Protein 2GG2 (pdb70)

CATH classification: 3.90.230.10

B-factor: mean 13.97, std 5.25, range [5.09, 37.04]

Structure (mmCIF, N/CA/C/O backbone):
data_2GG2
#
_entry.id   2GG2
#
_cell.length_a   39.372
_cell.length_b   63.204
_cell.length_c   52.508
_cell.angle_alpha   90.00
_cell.angle_beta   109.55
_cell.angle_gamma   90.00
#
_symmetry.space_group_name_H-M   'P 1 21 1'
#
loop_
_entity.id
_entity.type
_entity.pdbx_description
1 polymer 'Methionine aminopeptidase'
2 non-polymer 'COBALT (II) ION'
3 non-polymer 'SODIUM ION'
4 non-polymer 5-IMINO-4-(3-TRIFLUOROMETHYL-PHENYLAZO)-5H-PYRAZOL-3-YLAMINE
5 water water
#
loop_
_atom_site.group_PDB
_atom_site.id
_atom_site.type_symbol
_atom_site.label_atom_id
_atom_site.label_alt_id
_atom_site.label_comp_id
_atom_site.label_asym_id
_atom_site.label_entity_id
_atom_site.label_seq_id
_atom_site.pdbx_PDB_ins_code
_atom_site.Cartn_x
_atom_site.Cartn_y
_atom_site.Cartn_z
_atom_site.occupancy
_atom_site.B_iso_or_equiv
_atom_site.auth_seq_id
_atom_site.auth_comp_id
_atom_site.auth_asym_id
_atom_site.auth_atom_id
_atom_site.pdbx_PDB_model_num
ATOM 1 N N . ALA A 1 1 ? 3.712 0.486 -11.665 1.00 37.04 2 ALA A N 1
ATOM 2 C CA . ALA A 1 1 ? 4.913 1.356 -11.835 1.00 36.33 2 ALA A CA 1
ATOM 3 C C . ALA A 1 1 ? 5.112 2.223 -10.596 1.00 34.46 2 ALA A C 1
ATOM 4 O O . ALA A 1 1 ? 4.346 3.159 -10.367 1.00 35.04 2 ALA A O 1
ATOM 6 N N . ILE A 1 2 ? 6.137 1.914 -9.805 1.00 31.23 3 ILE A N 1
ATOM 7 C CA . ILE A 1 2 ? 6.281 2.503 -8.474 1.00 27.98 3 ILE A CA 1
ATOM 8 C C . ILE A 1 2 ? 6.589 4.000 -8.527 1.00 25.25 3 ILE A C 1
ATOM 9 O O . ILE A 1 2 ? 7.438 4.450 -9.298 1.00 23.00 3 ILE A O 1
ATOM 14 N N . SER A 1 3 ? 5.878 4.747 -7.686 1.00 22.28 4 SER A N 1
ATOM 15 C CA . SER A 1 3 ? 6.035 6.192 -7.527 0.50 20.51 4 SER A CA 1
ATOM 16 C C . SER A 1 3 ? 7.451 6.592 -7.100 1.00 18.63 4 SER A C 1
ATOM 17 O O . SER A 1 3 ? 8.008 6.006 -6.169 1.00 18.53 4 SER A O 1
ATOM 20 N N . ILE A 1 4 ? 8.019 7.583 -7.794 1.00 17.05 5 ILE A N 1
ATOM 21 C CA . ILE A 1 4 ? 9.271 8.225 -7.390 1.00 15.97 5 ILE A CA 1
ATOM 22 C C . ILE A 1 4 ? 8.975 9.641 -6.882 1.00 16.73 5 ILE A C 1
ATOM 23 O O . ILE A 1 4 ? 8.519 10.494 -7.633 1.00 19.35 5 ILE A O 1
ATOM 28 N N . LYS A 1 5 ? 9.246 9.897 -5.607 1.00 13.56 6 LYS A N 1
ATOM 29 C CA . LYS A 1 5 ? 8.945 11.192 -5.016 1.00 13.78 6 LYS A CA 1
ATOM 30 C C . LYS A 1 5 ? 9.967 12.236 -5.458 1.00 13.87 6 LYS A C 1
ATOM 31 O O . LYS A 1 5 ? 11.167 11.965 -5.552 1.00 15.45 6 LYS A O 1
ATOM 37 N N . THR A 1 6 ? 9.475 13.441 -5.721 1.00 13.62 7 THR A N 1
ATOM 38 C CA . THR A 1 6 ? 10.347 14.576 -5.980 1.00 13.89 7 THR A CA 1
ATOM 39 C C . THR A 1 6 ? 11.029 15.069 -4.705 1.00 14.62 7 THR A C 1
ATOM 40 O O . THR A 1 6 ? 10.605 14.758 -3.607 1.00 13.84 7 THR A O 1
ATOM 44 N N . PRO A 1 7 ? 12.087 15.876 -4.841 1.00 14.49 8 PRO A N 1
ATOM 45 C CA . PRO A 1 7 ? 12.669 16.494 -3.650 1.00 15.36 8 PRO A CA 1
ATOM 46 C C . PRO A 1 7 ? 11.651 17.210 -2.757 1.00 15.49 8 PRO A C 1
ATOM 47 O O . PRO A 1 7 ? 11.711 17.109 -1.526 1.00 15.41 8 PRO A O 1
ATOM 51 N N . GLU A 1 8 ? 10.724 17.930 -3.382 1.00 15.39 9 GLU A N 1
ATOM 52 C CA . GLU A 1 8 ? 9.714 18.665 -2.643 1.00 15.94 9 GLU A CA 1
ATOM 53 C C . GLU A 1 8 ? 8.782 17.708 -1.889 1.00 15.47 9 GLU A C 1
ATOM 54 O O . GLU A 1 8 ? 8.430 17.973 -0.734 1.00 16.11 9 GLU A O 1
ATOM 60 N N . ASP A 1 9 ? 8.378 16.621 -2.547 1.00 14.46 10 ASP A N 1
ATOM 61 C CA . ASP A 1 9 ? 7.568 15.567 -1.920 1.00 14.08 10 ASP A CA 1
ATOM 62 C C . ASP A 1 9 ? 8.333 14.953 -0.729 1.00 12.92 10 ASP A C 1
ATOM 63 O O . ASP A 1 9 ? 7.767 14.683 0.337 1.00 13.40 10 ASP A O 1
ATOM 68 N N . ILE A 1 10 ? 9.622 14.683 -0.913 1.00 12.56 11 ILE A N 1
ATOM 69 C CA . ILE A 1 10 ? 10.423 14.057 0.136 1.00 12.77 11 ILE A CA 1
ATOM 70 C C . ILE A 1 10 ? 10.495 14.984 1.346 1.00 12.76 11 ILE A C 1
ATOM 71 O O . ILE A 1 10 ? 10.411 14.517 2.483 1.00 12.81 11 ILE A O 1
ATOM 76 N N . GLU A 1 11 ? 10.636 16.287 1.120 1.00 12.87 12 GLU A N 1
ATOM 77 C CA . GLU A 1 11 ? 10.667 17.199 2.248 1.00 13.29 12 GLU A CA 1
ATOM 78 C C . GLU A 1 11 ? 9.330 17.168 2.997 1.00 12.62 12 GLU A C 1
ATOM 79 O O . GLU A 1 11 ? 9.302 17.167 4.234 1.00 13.33 12 GLU A O 1
ATOM 85 N N . LYS A 1 12 ? 8.222 17.101 2.269 1.00 12.37 13 LYS A N 1
ATOM 86 C CA . LYS A 1 12 ? 6.930 16.950 2.939 1.00 12.60 13 LYS A CA 1
ATOM 87 C C . LYS A 1 12 ? 6.843 15.646 3.733 1.00 11.77 13 LYS A C 1
ATOM 88 O O . LYS A 1 12 ? 6.228 15.596 4.809 1.00 11.45 13 LYS A O 1
ATOM 94 N N . MET A 1 13 ? 7.453 14.591 3.211 1.00 11.33 14 MET A N 1
ATOM 95 C CA A MET A 1 13 ? 7.467 13.346 3.955 0.50 10.69 14 MET A CA 1
ATOM 96 C CA B MET A 1 13 ? 7.534 13.308 3.909 0.50 10.54 14 MET A CA 1
ATOM 97 C C . MET A 1 13 ? 8.401 13.399 5.165 1.00 10.29 14 MET A C 1
ATOM 98 O O . MET A 1 13 ? 8.126 12.743 6.162 1.00 10.66 14 MET A O 1
ATOM 107 N N . ARG A 1 14 ? 9.472 14.189 5.123 1.00 10.52 15 ARG A N 1
ATOM 108 C CA . ARG A 1 14 ? 10.261 14.434 6.334 1.00 10.62 15 ARG A CA 1
ATOM 109 C C . ARG A 1 14 ? 9.402 15.093 7.411 1.00 10.75 15 ARG A C 1
ATOM 110 O O . ARG A 1 14 ? 9.472 14.737 8.588 1.00 10.77 15 ARG A O 1
ATOM 118 N N . VAL A 1 15 ? 8.607 16.085 7.011 1.00 10.80 16 VAL A N 1
ATOM 119 C CA . VAL A 1 15 ? 7.750 16.773 7.968 1.00 11.08 16 VAL A CA 1
ATOM 120 C C . VAL A 1 15 ? 6.728 15.816 8.594 1.00 10.79 16 VAL A C 1
ATOM 121 O O . VAL A 1 15 ? 6.562 15.776 9.821 1.00 11.28 16 VAL A O 1
ATOM 125 N N . ALA A 1 16 ? 6.054 15.046 7.745 1.00 10.29 17 ALA A N 1
ATOM 126 C CA . ALA A 1 16 ? 5.013 14.141 8.231 1.00 10.13 17 ALA A CA 1
ATOM 127 C C . ALA A 1 16 ? 5.605 13.000 9.055 1.00 9.70 17 ALA A C 1
ATOM 128 O O . ALA A 1 16 ? 5.027 12.573 10.066 1.00 9.93 17 ALA A O 1
ATOM 130 N N . GLY A 1 17 ? 6.756 12.486 8.631 1.00 9.56 18 GLY A N 1
ATOM 131 C CA . GLY A 1 17 ? 7.426 11.421 9.374 1.00 9.33 18 GLY A CA 1
ATOM 132 C C . GLY A 1 17 ? 7.883 11.868 10.749 1.00 9.13 18 GLY A C 1
ATOM 133 O O . GLY A 1 17 ? 7.759 11.142 11.736 1.00 9.27 18 GLY A O 1
ATOM 134 N N . ARG A 1 18 ? 8.412 13.093 10.824 1.00 9.53 19 ARG A N 1
ATOM 135 C CA . ARG A 1 18 ? 8.796 13.672 12.100 1.00 9.53 19 ARG A CA 1
ATOM 136 C C . ARG A 1 18 ? 7.580 13.774 13.025 1.00 9.30 19 ARG A C 1
ATOM 137 O O . ARG A 1 18 ? 7.667 13.467 14.216 1.00 9.46 19 ARG A O 1
ATOM 145 N N . LEU A 1 19 ? 6.454 14.251 12.495 1.00 9.74 20 LEU A N 1
ATOM 146 C CA . LEU A 1 19 ? 5.246 14.325 13.329 1.00 9.91 20 LEU A CA 1
ATOM 147 C C . LEU A 1 19 ? 4.876 12.941 13.877 1.00 9.05 20 LEU A C 1
ATOM 148 O O . LEU A 1 19 ? 4.537 12.813 15.060 1.00 9.50 20 LEU A O 1
ATOM 153 N N . ALA A 1 20 ? 4.885 11.921 13.028 1.00 9.00 21 ALA A N 1
ATOM 154 C CA . ALA A 1 20 ? 4.487 10.599 13.506 1.00 8.98 21 ALA A CA 1
ATOM 155 C C . ALA A 1 20 ? 5.422 10.117 14.626 1.00 8.28 21 ALA A C 1
ATOM 156 O O . ALA A 1 20 ? 4.964 9.599 15.658 1.00 9.04 21 ALA A O 1
ATOM 158 N N . ALA A 1 21 ? 6.729 10.311 14.437 1.00 8.63 22 ALA A N 1
ATOM 159 C CA . ALA A 1 21 ? 7.707 9.942 15.460 1.00 8.75 22 ALA A CA 1
ATOM 160 C C . ALA A 1 21 ? 7.451 10.720 16.754 1.00 8.64 22 ALA A C 1
ATOM 161 O O . ALA A 1 21 ? 7.578 10.198 17.861 1.00 9.13 22 ALA A O 1
ATOM 163 N N . GLU A 1 22 ? 7.117 12.005 16.604 1.00 8.97 23 GLU A N 1
ATOM 164 C CA . GLU A 1 22 ? 6.901 12.861 17.771 1.00 8.78 23 GLU A CA 1
ATOM 165 C C . GLU A 1 22 ? 5.663 12.458 18.566 1.00 8.57 23 GLU A C 1
ATOM 166 O O . GLU A 1 22 ? 5.629 12.676 19.778 1.00 9.15 23 GLU A O 1
ATOM 172 N N . VAL A 1 23 ? 4.661 11.871 17.916 1.00 8.64 24 VAL A N 1
ATOM 173 C CA . VAL A 1 23 ? 3.535 11.325 18.676 1.00 8.96 24 VAL A CA 1
ATOM 174 C C . VAL A 1 23 ? 4.046 10.230 19.627 1.00 8.57 24 VAL A C 1
ATOM 175 O O . VAL A 1 23 ? 3.672 10.169 20.803 1.00 8.85 24 VAL A O 1
ATOM 179 N N . LEU A 1 24 ? 4.898 9.340 19.107 1.00 8.52 25 LEU A N 1
ATOM 180 C CA . LEU A 1 24 ? 5.443 8.264 19.933 1.00 8.39 25 LEU A CA 1
ATOM 181 C C . LEU A 1 24 ? 6.313 8.797 21.070 1.00 9.21 25 LEU A C 1
ATOM 182 O O . LEU A 1 24 ? 6.304 8.247 22.181 1.00 9.85 25 LEU A O 1
ATOM 187 N N . GLU A 1 25 ? 7.092 9.850 20.813 1.00 9.00 26 GLU A N 1
ATOM 188 C CA A GLU A 1 25 ? 7.893 10.420 21.882 0.50 9.31 26 GLU A CA 1
ATOM 189 C CA B GLU A 1 25 ? 7.904 10.452 21.862 0.50 9.34 26 GLU A CA 1
ATOM 190 C C . GLU A 1 25 ? 7.025 11.120 22.932 1.00 9.59 26 GLU A C 1
ATOM 191 O O . GLU A 1 25 ? 7.333 11.090 24.136 1.00 11.90 26 GLU A O 1
ATOM 202 N N . MET A 1 26 ? 5.948 11.747 22.474 1.00 9.17 27 MET A N 1
ATOM 203 C CA . MET A 1 26 ? 5.026 12.455 23.361 1.00 9.42 27 MET A CA 1
ATOM 204 C C . MET A 1 26 ? 4.301 11.463 24.275 1.00 9.13 27 MET A C 1
ATOM 205 O O . MET A 1 26 ? 4.105 11.722 25.465 1.00 9.88 27 MET A O 1
ATOM 210 N N . ILE A 1 27 ? 3.882 10.324 23.725 1.00 9.18 28 ILE A N 1
ATOM 211 C CA . ILE A 1 27 ? 2.981 9.449 24.474 1.00 9.08 28 ILE A CA 1
ATOM 212 C C . ILE A 1 27 ? 3.720 8.651 25.545 1.00 9.13 28 ILE A C 1
ATOM 213 O O . ILE A 1 27 ? 3.105 8.173 26.495 1.00 9.41 28 ILE A O 1
ATOM 218 N N . GLU A 1 28 ? 5.034 8.501 25.401 1.00 9.56 29 GLU A N 1
ATOM 219 C CA . GLU A 1 28 ? 5.797 7.628 26.276 1.00 9.98 29 GLU A CA 1
ATOM 220 C C . GLU A 1 28 ? 5.523 7.816 27.783 1.00 10.61 29 GLU A C 1
ATOM 221 O O . GLU A 1 28 ? 5.300 6.826 28.482 1.00 10.53 29 GLU A O 1
ATOM 227 N N . PRO A 1 29 ? 5.576 9.049 28.323 1.00 10.46 30 PRO A N 1
ATOM 228 C CA . PRO A 1 29 ? 5.335 9.203 29.780 1.00 11.06 30 PRO A CA 1
ATOM 229 C C . PRO A 1 29 ? 3.944 8.804 30.266 1.00 10.59 30 PRO A C 1
ATOM 230 O O . PRO A 1 29 ? 3.733 8.663 31.475 1.00 12.04 30 PRO A O 1
ATOM 234 N N . TYR A 1 30 ? 3.010 8.634 29.332 1.00 9.94 31 TYR A N 1
ATOM 235 C CA . TYR A 1 30 ? 1.665 8.205 29.675 1.0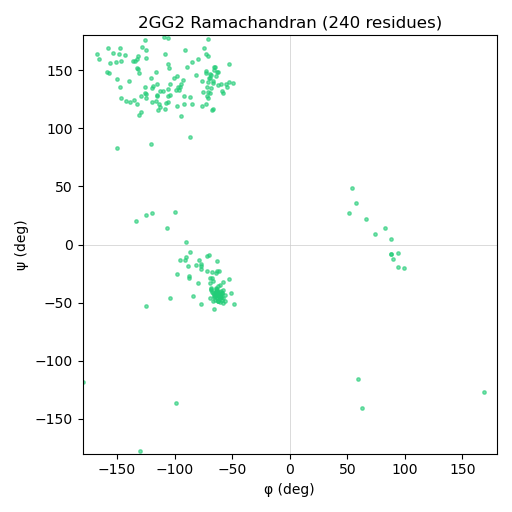0 10.37 31 TYR A CA 1
ATOM 236 C C . TYR A 1 30 ? 1.502 6.683 29.647 1.00 10.07 31 TYR A C 1
ATOM 237 O O . TYR A 1 30 ? 0.492 6.177 30.139 1.00 10.76 31 TYR A O 1
ATOM 246 N N . VAL A 1 31 ? 2.462 5.964 29.070 1.00 9.74 32 VAL A N 1
ATOM 247 C CA . VAL A 1 31 ? 2.352 4.507 28.909 1.00 9.90 32 VAL A CA 1
ATOM 248 C C . VAL A 1 31 ? 2.884 3.885 30.194 1.00 10.94 32 VAL A C 1
ATOM 249 O O . VAL A 1 31 ? 4.081 3.657 30.355 1.00 14.11 32 VAL A O 1
ATOM 253 N N . LYS A 1 32 ? 1.973 3.634 31.124 1.00 10.75 33 LYS A N 1
ATOM 254 C CA . LYS A 1 32 ? 2.322 3.241 32.495 1.00 11.66 33 LYS A CA 1
ATOM 255 C C . LYS A 1 32 ? 1.238 2.284 33.001 1.00 11.35 33 LYS A C 1
ATOM 256 O O . LYS A 1 32 ? 0.113 2.312 32.494 1.00 11.53 33 LYS A O 1
ATOM 262 N N . PRO A 1 33 ? 1.553 1.464 34.015 1.00 11.77 34 PRO A N 1
ATOM 263 C CA . PRO A 1 33 ? 0.514 0.589 34.554 1.00 11.48 34 PRO A CA 1
ATOM 264 C C . PRO A 1 33 ? -0.701 1.406 34.972 1.00 11.58 34 PRO A C 1
ATOM 265 O O . PRO A 1 33 ? -0.566 2.441 35.622 1.00 12.69 34 PRO A O 1
ATOM 269 N N . GLY A 1 34 ? -1.876 0.908 34.611 1.00 11.95 35 GLY A N 1
ATOM 270 C CA . GLY A 1 34 ? -3.141 1.494 35.027 1.00 12.80 35 GLY A CA 1
ATOM 271 C C . GLY A 1 34 ? -3.810 2.388 33.997 1.00 13.34 35 GLY A C 1
ATOM 272 O O . GLY A 1 34 ? -5.013 2.648 34.091 1.00 15.65 35 GLY A O 1
ATOM 273 N N . VAL A 1 35 ? -3.054 2.896 33.026 1.00 12.14 36 VAL A N 1
ATOM 274 C CA . VAL A 1 35 ? -3.662 3.748 32.012 1.00 11.66 36 VAL A CA 1
ATOM 275 C C . VAL A 1 35 ? -4.509 2.890 31.079 1.00 11.28 36 VAL A C 1
ATOM 276 O O . VAL A 1 35 ? -4.169 1.733 30.804 1.00 12.01 36 VAL A O 1
ATOM 280 N N . SER A 1 36 ? -5.595 3.444 30.556 1.00 11.56 37 SER A N 1
ATOM 281 C CA . SER A 1 36 ? -6.353 2.717 29.556 1.00 11.32 37 SER A CA 1
ATOM 282 C C . SER A 1 36 ? -5.843 3.009 28.151 1.00 10.75 37 SER A C 1
ATOM 283 O O . SER A 1 36 ? -5.314 4.090 27.851 1.00 10.65 37 SER A O 1
ATOM 286 N N . THR A 1 37 ? -6.038 2.054 27.252 1.00 10.70 38 THR A N 1
ATOM 287 C CA . THR A 1 37 ? -5.655 2.307 25.865 1.00 10.31 38 THR A CA 1
ATOM 288 C C . THR A 1 37 ? -6.570 3.356 25.231 1.00 9.88 38 THR A C 1
ATOM 289 O O . THR A 1 37 ? -6.139 4.095 24.344 1.00 10.04 38 THR A O 1
ATOM 293 N N . GLY A 1 38 ? -7.817 3.435 25.692 1.00 10.28 39 GLY A N 1
ATOM 294 C CA . GLY A 1 38 ? -8.702 4.499 25.239 1.00 10.22 39 GLY A CA 1
ATOM 295 C C . GLY A 1 38 ? -8.150 5.881 25.568 1.00 10.10 39 GLY A C 1
ATOM 296 O O . GLY A 1 38 ? -8.202 6.797 24.736 1.00 10.90 39 GLY A O 1
ATOM 297 N N . GLU A 1 39 ? -7.612 6.053 26.772 1.00 10.41 40 GLU A N 1
ATOM 298 C CA . GLU A 1 39 ? -7.024 7.332 27.163 1.00 11.15 40 GLU A CA 1
ATOM 299 C C . GLU A 1 39 ? -5.801 7.631 26.297 1.00 9.94 40 GLU A C 1
ATOM 300 O O . GLU A 1 39 ? -5.638 8.759 25.820 1.00 10.48 40 GLU A O 1
ATOM 306 N N . LEU A 1 40 ? -4.942 6.634 26.080 1.00 9.86 41 LEU A N 1
ATOM 307 C CA . LEU A 1 40 ? -3.777 6.860 25.221 1.00 9.42 41 LEU A CA 1
ATOM 308 C C . LEU A 1 40 ? -4.182 7.349 23.838 1.00 9.53 41 LEU A C 1
ATOM 309 O O . LEU A 1 40 ? -3.547 8.246 23.271 1.00 9.65 41 LEU A O 1
ATOM 314 N N . ASP A 1 41 ? -5.215 6.745 23.264 1.00 9.36 42 ASP A N 1
ATOM 315 C CA . ASP A 1 41 ? -5.682 7.161 21.949 1.00 9.69 42 ASP A CA 1
ATOM 316 C C . ASP A 1 41 ? -6.212 8.596 21.958 1.00 9.74 42 ASP A C 1
ATOM 317 O O . ASP A 1 41 ? -5.958 9.344 21.023 1.00 10.23 42 ASP A O 1
ATOM 322 N N . ARG A 1 42 ? -6.930 8.994 23.007 1.00 10.25 43 ARG A N 1
ATOM 323 C CA . ARG A 1 42 ? -7.403 10.378 23.088 1.00 11.09 43 ARG A CA 1
ATOM 324 C C . ARG A 1 42 ? -6.239 11.352 23.177 1.00 10.54 43 ARG A C 1
ATOM 325 O O . ARG A 1 42 ? -6.263 12.405 22.529 1.00 11.27 43 ARG A O 1
ATOM 333 N N . ILE A 1 43 ? -5.229 11.015 23.971 1.00 10.59 44 ILE A N 1
ATOM 334 C CA . ILE A 1 43 ? -4.067 11.885 24.113 1.00 10.62 44 ILE A CA 1
ATOM 335 C C . ILE A 1 43 ? -3.385 12.036 22.750 1.00 10.03 44 ILE A C 1
ATOM 336 O O . ILE A 1 43 ? -3.020 13.142 22.336 1.00 10.83 44 ILE A O 1
ATOM 341 N N . CYS A 1 44 ? -3.217 10.921 22.039 1.00 10.10 45 CYS A N 1
ATOM 342 C CA . CYS A 1 44 ? -2.623 10.975 20.698 1.00 9.64 45 CYS A CA 1
ATOM 343 C C . CYS A 1 44 ? -3.456 11.796 19.722 1.00 9.88 45 CYS A C 1
ATOM 344 O O . CYS A 1 44 ? -2.909 12.632 18.998 1.00 10.48 45 CYS A O 1
ATOM 347 N N . ASN A 1 45 ? -4.763 11.548 19.672 1.00 10.45 46 ASN A N 1
ATOM 348 C CA . ASN A 1 45 ? -5.569 12.285 18.713 1.00 10.62 46 ASN A CA 1
ATOM 349 C C . ASN A 1 45 ? -5.568 13.786 19.021 1.00 10.64 46 ASN A C 1
ATOM 350 O O . ASN A 1 45 ? -5.459 14.612 18.113 1.00 11.36 46 ASN A O 1
ATOM 355 N N . ASP A 1 46 ? -5.704 14.143 20.292 1.00 10.92 47 ASP A N 1
ATOM 356 C CA . ASP A 1 46 ? -5.699 15.555 20.671 1.00 11.38 47 ASP A CA 1
ATOM 357 C C . ASP A 1 46 ? -4.384 16.214 20.259 1.00 10.67 47 ASP A C 1
ATOM 358 O O . ASP A 1 46 ? -4.356 17.358 19.807 1.00 12.07 47 ASP A O 1
ATOM 363 N N . TYR A 1 47 ? -3.280 15.491 20.426 1.00 10.50 48 TYR A N 1
ATOM 364 C CA . TYR A 1 47 ? -1.972 16.021 20.079 1.00 10.59 48 TYR A CA 1
ATOM 365 C C . TYR A 1 47 ? -1.852 16.226 18.567 1.00 10.12 48 TYR A C 1
ATOM 366 O O . TYR A 1 47 ? -1.436 17.287 18.101 1.00 11.00 48 TYR A O 1
ATOM 375 N N . ILE A 1 48 ? -2.220 15.203 17.805 1.00 10.19 49 ILE A N 1
ATOM 376 C CA . ILE A 1 48 ? -2.174 15.254 16.347 1.00 10.26 49 ILE A CA 1
ATOM 377 C C . ILE A 1 48 ? -2.992 16.437 15.807 1.00 10.70 49 ILE A C 1
ATOM 378 O O . ILE A 1 48 ? -2.533 17.223 14.968 1.00 11.71 49 ILE A O 1
ATOM 383 N N . VAL A 1 49 ? -4.220 16.561 16.303 1.00 11.39 50 VAL A N 1
ATOM 384 C CA . VAL A 1 49 ? -5.135 17.576 15.795 1.00 12.72 50 VAL A CA 1
ATOM 385 C C . VAL A 1 49 ? -4.784 18.967 16.343 1.00 13.60 50 VAL A C 1
ATOM 386 O O . VAL A 1 49 ? -4.648 19.926 15.580 1.00 15.45 50 VAL A O 1
ATOM 390 N N . ASN A 1 50 ? -4.636 19.095 17.657 1.00 14.06 51 ASN A N 1
ATOM 391 C CA . ASN A 1 50 ? -4.571 20.421 18.277 1.00 14.77 51 ASN A CA 1
ATOM 392 C C . ASN A 1 50 ? -3.165 20.999 18.323 1.00 14.95 51 ASN A C 1
ATOM 393 O O . ASN A 1 50 ? -3.017 22.221 18.319 1.00 17.00 51 ASN A O 1
ATOM 398 N N . GLU A 1 51 ? -2.144 20.148 18.387 1.00 13.72 52 GLU A N 1
ATOM 399 C CA . GLU A 1 51 ? -0.773 20.636 18.490 1.00 14.12 52 GLU A CA 1
ATOM 400 C C . GLU A 1 51 ? -0.042 20.506 17.156 1.00 13.30 52 GLU A C 1
ATOM 401 O O . GLU A 1 51 ? 0.614 21.448 16.702 1.00 15.41 52 GLU A O 1
ATOM 407 N N . GLN A 1 52 ? -0.172 19.353 16.508 1.00 11.71 53 GLN A N 1
ATOM 408 C CA . GLN A 1 52 ? 0.511 19.152 15.234 1.00 11.62 53 GLN A CA 1
ATOM 409 C C . GLN A 1 52 ? -0.227 19.752 14.049 1.00 11.80 53 GLN A C 1
ATOM 410 O O . GLN A 1 52 ? 0.367 19.912 12.980 1.00 13.23 53 GLN A O 1
ATOM 416 N N . HIS A 1 53 ? -1.515 20.041 14.215 1.00 12.34 54 HIS A N 1
ATOM 417 C CA . HIS A 1 53 ? -2.349 20.508 13.111 1.00 13.27 54 HIS A CA 1
ATOM 418 C C . HIS A 1 53 ? -2.275 19.540 11.935 1.00 13.22 54 HIS A C 1
ATOM 419 O O . HIS A 1 53 ? -2.083 19.925 10.782 1.00 14.27 54 HIS A O 1
ATOM 426 N N . ALA A 1 54 ? -2.450 18.263 12.258 1.00 12.16 55 ALA A N 1
ATOM 427 C CA . ALA A 1 54 ? -2.401 17.171 11.290 1.00 12.10 55 ALA A CA 1
ATOM 428 C C . ALA A 1 54 ? -3.655 16.309 11.489 1.00 11.42 55 ALA A C 1
ATOM 429 O O . ALA A 1 54 ? -4.513 16.642 12.312 1.00 12.41 55 ALA A O 1
ATOM 431 N N . VAL A 1 55 ? -3.774 15.223 10.726 1.00 11.67 56 VAL A N 1
ATOM 432 C CA A VAL A 1 55 ? -4.896 14.289 10.847 0.50 11.47 56 VAL A CA 1
ATOM 433 C CA B VAL A 1 55 ? -4.886 14.293 10.932 0.50 11.52 56 VAL A CA 1
ATOM 434 C C . VAL A 1 55 ? -4.367 12.857 10.971 1.00 10.73 56 VAL A C 1
ATOM 435 O O . VAL A 1 55 ? -3.371 12.495 10.331 1.00 12.06 56 VAL A O 1
ATOM 442 N N . SER A 1 56 ? -5.037 12.038 11.767 1.00 11.24 57 SER A N 1
ATOM 443 C CA . SER A 1 56 ? -4.747 10.605 11.772 1.00 11.07 57 SER A CA 1
ATOM 444 C C . SER A 1 56 ? -5.229 9.942 10.490 1.00 11.15 57 SER A C 1
ATOM 445 O O . SER A 1 56 ? -6.376 10.117 10.097 1.00 12.77 57 SER A O 1
ATOM 448 N N . ALA A 1 57 ? -4.366 9.155 9.857 1.00 11.40 58 ALA A N 1
ATOM 449 C CA . ALA A 1 57 ? -4.759 8.366 8.700 1.00 11.50 58 ALA A CA 1
ATOM 450 C C . ALA A 1 57 ? -5.547 7.121 9.060 1.00 12.56 58 ALA A C 1
ATOM 451 O O . ALA A 1 57 ? -6.193 6.533 8.198 1.00 13.95 58 ALA A O 1
ATOM 453 N N . CYS A 1 58 ? -5.478 6.685 10.312 1.00 13.88 59 CYS A N 1
ATOM 454 C CA . CYS A 1 58 ? -6.193 5.484 10.724 1.00 15.40 59 CYS A CA 1
ATOM 455 C C . CYS A 1 58 ? -7.666 5.782 10.980 1.00 15.09 59 CYS A C 1
ATOM 456 O O . CYS A 1 58 ? -8.526 4.930 10.736 1.00 15.52 59 CYS A O 1
ATOM 459 N N . LEU A 1 59 ? -7.963 6.987 11.459 1.00 15.71 60 LEU A N 1
ATOM 460 C CA . LEU A 1 59 ? -9.327 7.310 11.848 1.00 15.57 60 LEU A CA 1
ATOM 461 C C . LEU A 1 59 ? -10.245 7.322 10.615 1.00 17.67 60 LEU A C 1
ATOM 462 O O . LEU A 1 59 ? -10.062 8.119 9.690 1.00 21.92 60 LEU A O 1
ATOM 467 N N . GLY A 1 60 ? -11.217 6.407 10.617 1.00 16.08 61 GLY A N 1
ATOM 468 C CA . GLY A 1 60 ? -12.183 6.259 9.527 1.00 17.17 61 GLY A CA 1
ATOM 469 C C . GLY A 1 60 ? -11.756 5.347 8.389 1.00 17.41 61 GLY A C 1
ATOM 470 O O . GLY A 1 60 ? -12.566 5.037 7.502 1.00 18.57 61 GLY A O 1
ATOM 471 N N . TYR A 1 61 ? -10.492 4.921 8.420 1.00 16.86 62 TYR A N 1
ATOM 472 C CA . TYR A 1 61 ? -9.911 4.093 7.361 1.00 16.78 62 TYR A CA 1
ATOM 473 C C . TYR A 1 61 ? -10.565 2.724 7.349 1.00 14.58 62 TYR A C 1
ATOM 474 O O . TYR A 1 61 ? -10.462 1.946 8.293 1.00 12.42 62 TYR A O 1
ATOM 483 N N . HIS A 1 62 ? -11.251 2.454 6.248 1.00 15.43 63 HIS A N 1
ATOM 484 C CA . HIS A 1 62 ? -12.129 1.306 6.143 1.00 15.09 63 HIS A CA 1
ATOM 485 C C . HIS A 1 62 ? -13.114 1.249 7.315 1.00 14.51 63 HIS A C 1
ATOM 486 O O . HIS A 1 62 ? -13.592 0.182 7.673 1.00 16.89 63 HIS A O 1
ATOM 493 N N . GLY A 1 63 ? -13.432 2.403 7.895 1.00 14.35 64 GLY A N 1
ATOM 494 C CA . GLY A 1 63 ? -14.332 2.464 9.040 1.00 13.92 64 GLY A CA 1
ATOM 495 C C . GLY A 1 63 ? -13.686 2.315 10.403 1.00 12.88 64 GLY A C 1
ATOM 496 O O . GLY A 1 63 ? -14.395 2.273 11.403 1.00 14.33 64 GLY A O 1
ATOM 497 N N . TYR A 1 64 ? -12.361 2.236 10.462 1.00 12.10 65 TYR A N 1
ATOM 498 C CA . TYR A 1 64 ? -11.672 2.059 11.738 1.00 10.93 65 TYR A CA 1
ATOM 499 C C . TYR A 1 64 ? -12.022 3.206 12.690 1.00 10.86 65 TYR A C 1
ATOM 500 O O . TYR A 1 64 ? -12.004 4.376 12.300 1.00 11.82 65 TYR A O 1
ATOM 509 N N . PRO A 1 65 ? -12.422 2.880 13.930 1.00 10.79 66 PRO A N 1
ATOM 510 C CA . PRO A 1 65 ? -13.028 3.898 14.783 1.00 11.34 66 PRO A CA 1
ATOM 511 C C . PRO A 1 65 ? -12.122 4.786 15.624 1.00 11.00 66 PRO A C 1
ATOM 512 O O . PRO A 1 65 ? -12.618 5.712 16.268 1.00 12.36 66 PRO A O 1
ATOM 516 N N . LYS A 1 66 ? -10.824 4.507 15.650 1.00 10.07 67 LYS A N 1
ATOM 517 C CA . LYS A 1 66 ? -9.898 5.193 16.547 1.00 10.14 67 LYS A CA 1
ATOM 518 C C . LYS A 1 66 ? -8.735 5.795 15.758 1.00 9.91 67 LYS A C 1
ATOM 519 O O . LYS A 1 66 ? -8.640 5.635 14.535 1.00 11.70 67 LYS A O 1
ATOM 525 N N . SER A 1 67 ? -7.866 6.517 16.453 1.00 9.55 68 SER A N 1
ATOM 526 C CA . SER A 1 67 ? -6.855 7.330 15.780 1.00 10.12 68 SER A CA 1
ATOM 527 C C . SER A 1 67 ? -5.479 6.683 15.685 1.00 10.14 68 SER A C 1
ATOM 528 O O . SER A 1 67 ? -4.691 7.052 14.813 1.00 11.26 68 SER A O 1
ATOM 531 N N . VAL A 1 68 ? -5.186 5.771 16.599 1.00 9.64 69 VAL A N 1
ATOM 532 C CA . VAL A 1 68 ? -3.969 4.977 16.568 1.00 10.16 69 VAL A CA 1
ATOM 533 C C . VAL A 1 68 ? -4.382 3.527 16.811 1.00 10.72 69 VAL A C 1
ATOM 534 O O . VAL A 1 68 ? -5.483 3.257 17.307 1.00 13.01 69 VAL A O 1
ATOM 538 N N . CYS A 1 69 ? -3.524 2.587 16.417 1.00 9.76 70 CYS A N 1
ATOM 539 C CA . CYS A 1 69 ? -3.722 1.187 16.759 1.00 9.34 70 CYS A CA 1
ATOM 540 C C . CYS A 1 69 ? -2.853 0.865 17.962 1.00 9.13 70 CYS A C 1
ATOM 541 O O . CYS A 1 69 ? -1.664 1.201 17.971 1.00 9.76 70 CYS A O 1
ATOM 544 N N . ILE A 1 70 ? -3.432 0.203 18.956 1.00 9.02 71 ILE A N 1
ATOM 545 C CA . ILE A 1 70 ? -2.703 -0.142 20.175 1.00 9.03 71 ILE A CA 1
ATOM 546 C C . ILE A 1 70 ? -2.913 -1.643 20.413 1.00 9.35 71 ILE A C 1
ATOM 547 O O . ILE A 1 70 ? -4.030 -2.101 20.653 1.00 11.33 71 ILE A O 1
ATOM 552 N N . SER A 1 71 ? -1.824 -2.394 20.310 1.00 8.66 72 SER A N 1
ATOM 553 C CA . SER A 1 71 ? -1.861 -3.864 20.298 1.00 8.54 72 SER A CA 1
ATOM 554 C C . SER A 1 71 ? -1.049 -4.391 21.468 1.00 8.41 72 SER A C 1
ATOM 555 O O . SER A 1 71 ? 0.128 -4.075 21.564 1.00 9.19 72 SER A O 1
ATOM 558 N N . ILE A 1 72 ? -1.664 -5.184 22.340 1.00 8.85 73 ILE A N 1
ATOM 559 C CA . ILE A 1 72 ? -1.014 -5.640 23.560 1.00 8.92 73 ILE A CA 1
ATOM 560 C C . ILE A 1 72 ? -0.762 -7.164 23.498 1.00 8.75 73 ILE A C 1
ATOM 561 O O . ILE A 1 72 ? -1.671 -7.939 23.161 1.00 8.99 73 ILE A O 1
ATOM 566 N N . ASN A 1 73 ? 0.453 -7.599 23.830 1.00 9.06 74 ASN A N 1
ATOM 567 C CA . ASN A 1 73 ? 0.783 -9.016 24.088 1.00 8.77 74 ASN A CA 1
ATOM 568 C C . ASN A 1 73 ? 0.492 -9.898 22.874 1.00 8.74 74 ASN A C 1
ATOM 569 O O . ASN A 1 73 ? 1.148 -9.730 21.837 1.00 8.99 74 ASN A O 1
ATOM 574 N N . GLU A 1 74 ? -0.450 -10.836 22.981 1.00 8.59 75 GLU A N 1
ATOM 575 C CA . GLU A 1 74 ? -0.778 -11.733 21.870 1.00 8.92 75 GLU A CA 1
ATOM 576 C C . GLU A 1 74 ? -1.524 -11.058 20.724 1.00 9.12 75 GLU A C 1
ATOM 577 O O . GLU A 1 74 ? -1.711 -11.679 19.668 1.00 9.85 75 GLU A O 1
ATOM 583 N N . VAL A 1 75 ? -1.970 -9.815 20.908 1.00 8.98 76 VAL A N 1
ATOM 584 C CA . VAL A 1 75 ? -2.522 -9.058 19.794 1.00 9.11 76 VAL A CA 1
ATOM 585 C C . VAL A 1 75 ? -1.370 -8.691 18.860 1.00 8.99 76 VAL A C 1
ATOM 586 O O . VAL A 1 75 ? -0.368 -8.101 19.272 1.00 9.67 76 VAL A O 1
ATOM 590 N N . VAL A 1 76 ? -1.526 -9.053 17.590 1.00 9.05 77 VAL A N 1
ATOM 591 C CA . VAL A 1 76 ? -0.510 -8.882 16.554 1.00 8.75 77 VAL A CA 1
ATOM 592 C C . VAL A 1 76 ? -0.574 -7.478 15.962 1.00 8.94 77 VAL A C 1
ATOM 593 O O . VAL A 1 76 ? 0.463 -6.839 15.730 1.00 9.40 77 VAL A O 1
ATOM 597 N N . CYS A 1 77 ? -1.778 -7.002 15.672 1.00 9.25 78 CYS A N 1
ATOM 598 C CA . CYS A 1 77 ? -1.959 -5.716 15.019 1.00 9.33 78 CYS A CA 1
ATOM 599 C C . CYS A 1 77 ? -3.416 -5.312 15.092 1.00 9.87 78 CYS A C 1
ATOM 600 O O . CYS A 1 77 ? -4.310 -6.123 15.369 1.00 9.97 78 CYS A O 1
ATOM 603 N N . HIS A 1 78 ? -3.615 -4.023 14.838 1.00 9.95 79 HIS A N 1
ATOM 604 C CA . HIS A 1 78 ? -4.917 -3.410 14.673 1.00 11.01 79 HIS A CA 1
ATOM 605 C C . HIS A 1 78 ? -5.747 -3.418 15.946 1.00 11.66 79 HIS A C 1
ATOM 606 O O . HIS A 1 78 ? -6.966 -3.261 15.887 1.00 15.30 79 HIS A O 1
ATOM 613 N N . GLY A 1 79 ? -5.095 -3.545 17.103 1.00 10.48 80 GLY A N 1
ATOM 614 C CA . GLY A 1 79 ? -5.804 -3.482 18.373 1.00 10.23 80 GLY A CA 1
ATOM 615 C C . GLY A 1 79 ? -6.523 -2.153 18.533 1.00 10.26 80 GLY A C 1
ATOM 616 O O . GLY A 1 79 ? -5.965 -1.096 18.229 1.00 11.89 80 GLY A O 1
ATOM 617 N N . ILE A 1 80 ? -7.751 -2.205 19.039 1.00 10.57 81 ILE A N 1
ATOM 618 C CA . ILE A 1 80 ? -8.623 -1.037 19.113 1.00 10.99 81 ILE A CA 1
ATOM 619 C C . ILE A 1 80 ? -8.543 -0.432 20.513 1.00 10.71 81 ILE A C 1
ATOM 620 O O . ILE A 1 80 ? -8.873 -1.093 21.500 1.00 11.96 81 ILE A O 1
ATOM 625 N N . PRO A 1 81 ? -8.105 0.828 20.621 1.00 10.13 82 PRO A N 1
ATOM 626 C CA . PRO A 1 81 ? -8.159 1.515 21.911 1.00 10.31 82 PRO A CA 1
ATOM 627 C C . PRO A 1 81 ? -9.531 1.394 22.569 1.00 11.04 82 PRO A C 1
ATOM 628 O O . PRO A 1 81 ? -10.557 1.508 21.891 1.00 12.78 82 PRO A O 1
ATOM 632 N N . ASP A 1 82 ? -9.518 1.175 23.884 1.00 11.51 83 ASP A N 1
ATOM 633 C CA . ASP A 1 82 ? -10.693 0.791 24.677 0.80 11.84 83 ASP A CA 1
ATOM 634 C C . ASP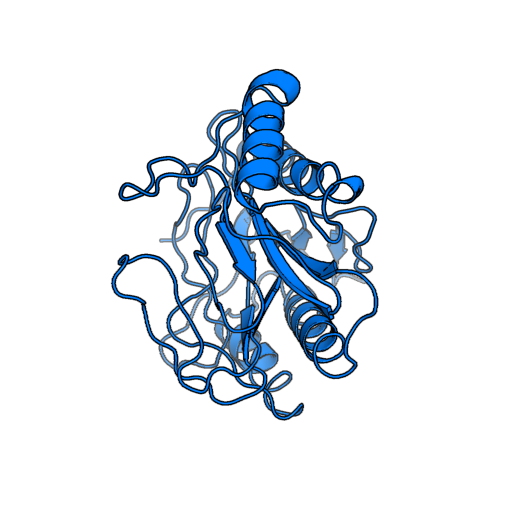 A 1 82 ? -10.542 1.421 26.065 1.00 11.77 83 ASP A C 1
ATOM 635 O O . ASP A 1 82 ? -9.533 1.218 26.732 1.00 12.14 83 ASP A O 1
ATOM 640 N N . ASP A 1 83 ? -11.541 2.172 26.509 1.00 12.32 84 ASP A N 1
ATOM 641 C CA . ASP A 1 83 ? -11.483 2.792 27.826 1.00 13.26 84 ASP A CA 1
ATOM 642 C C . ASP A 1 83 ? -11.391 1.768 28.964 1.00 14.39 84 ASP A C 1
ATOM 643 O O . ASP A 1 83 ? -10.908 2.105 30.048 1.00 17.24 84 ASP A O 1
ATOM 648 N N . ALA A 1 84 ? -11.830 0.538 28.713 1.00 15.25 85 ALA A N 1
ATOM 649 C CA . ALA A 1 84 ? -11.820 -0.516 29.723 1.00 17.09 85 ALA A CA 1
ATOM 650 C C . ALA A 1 84 ? -10.538 -1.345 29.751 1.00 17.60 85 ALA A C 1
ATOM 651 O O . ALA A 1 84 ? -10.348 -2.130 30.676 1.00 20.70 85 ALA A O 1
ATOM 653 N N . LYS A 1 85 ? -9.666 -1.188 28.756 1.00 16.35 86 LYS A N 1
ATOM 654 C CA . LYS A 1 85 ? -8.465 -2.029 28.633 1.00 16.77 86 LYS A CA 1
ATOM 655 C C . LYS A 1 85 ? -7.304 -1.303 29.297 1.00 15.10 86 LYS A C 1
ATOM 656 O O . LYS A 1 85 ? -6.834 -0.279 28.789 1.00 14.86 86 LYS A O 1
ATOM 662 N N . LEU A 1 86 ? -6.845 -1.835 30.426 1.00 15.83 87 LEU A N 1
ATOM 663 C CA . LEU A 1 86 ? -5.821 -1.172 31.227 1.00 15.19 87 LEU A CA 1
ATOM 664 C C . LEU A 1 86 ? -4.484 -1.854 31.036 1.00 13.65 87 LEU A C 1
ATOM 665 O O . LEU A 1 86 ? -4.390 -3.084 31.026 1.00 13.45 87 LEU A O 1
ATOM 670 N N . LEU A 1 87 ? -3.433 -1.056 30.908 1.00 12.32 88 LEU A N 1
ATOM 671 C CA . LEU A 1 87 ? -2.092 -1.619 30.837 1.00 11.14 88 LEU A CA 1
ATOM 672 C C . LEU A 1 87 ? -1.667 -2.131 32.201 1.00 10.57 88 LEU A C 1
ATOM 673 O O . LEU A 1 87 ? -2.068 -1.596 33.236 1.00 12.50 88 LEU A O 1
ATOM 678 N N . LYS A 1 88 ? -0.838 -3.164 32.199 1.00 10.54 89 LYS A N 1
ATOM 679 C CA . LYS A 1 88 ? -0.360 -3.747 33.441 1.00 10.55 89 LYS A CA 1
ATOM 680 C C . LYS A 1 88 ? 1.080 -4.193 33.314 1.00 9.76 89 LYS A C 1
ATOM 681 O O . LYS A 1 88 ? 1.626 -4.334 32.206 1.00 9.83 89 LYS A O 1
ATOM 687 N N . ASP A 1 89 ? 1.683 -4.407 34.484 1.00 10.13 90 ASP A N 1
ATOM 688 C CA A ASP A 1 89 ? 3.066 -4.862 34.612 0.50 10.09 90 ASP A CA 1
ATOM 689 C CA B ASP A 1 89 ? 3.071 -4.816 34.545 0.50 10.72 90 ASP A CA 1
ATOM 690 C C . ASP A 1 89 ? 3.349 -6.005 33.645 1.00 9.83 90 ASP A C 1
ATOM 691 O O . ASP A 1 89 ? 2.604 -6.994 33.627 1.00 10.39 90 ASP A O 1
ATOM 700 N N . GLY A 1 90 ? 4.439 -5.882 32.892 1.00 9.67 91 GLY A N 1
ATOM 701 C CA . GLY A 1 90 ? 4.908 -6.929 32.002 1.00 10.08 91 GLY A CA 1
ATOM 702 C C . GLY A 1 90 ? 4.333 -6.859 30.601 1.00 9.40 91 GLY A C 1
ATOM 703 O O . GLY A 1 90 ? 4.827 -7.558 29.716 1.00 10.09 91 GLY A O 1
ATOM 704 N N . ASP A 1 91 ? 3.305 -6.050 30.371 1.00 9.26 92 ASP A N 1
ATOM 705 C CA . ASP A 1 91 ?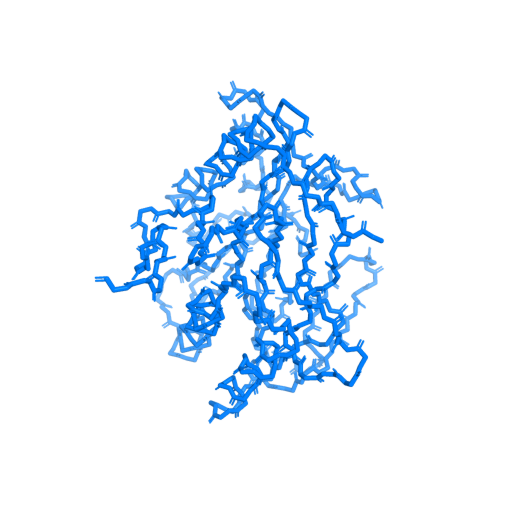 2.720 -5.995 29.030 1.00 8.85 92 ASP A CA 1
ATOM 706 C C . ASP A 1 91 ? 3.738 -5.457 28.012 1.00 8.85 92 ASP A C 1
ATOM 707 O O . ASP A 1 91 ? 4.535 -4.563 28.313 1.00 9.70 92 ASP A O 1
ATOM 712 N N . ILE A 1 92 ? 3.659 -6.006 26.800 1.00 8.34 93 ILE A N 1
ATOM 713 C CA . ILE A 1 92 ? 4.317 -5.409 25.643 1.00 8.20 93 ILE A CA 1
ATOM 714 C C . ILE A 1 92 ? 3.205 -4.783 24.813 1.00 8.03 93 ILE A C 1
ATOM 715 O O . ILE A 1 92 ? 2.159 -5.387 24.586 1.00 9.00 93 ILE A O 1
ATOM 720 N N . VAL A 1 93 ? 3.436 -3.550 24.368 1.00 7.93 94 VAL A N 1
ATOM 721 C CA . VAL A 1 93 ? 2.397 -2.751 23.738 1.00 8.32 94 VAL A CA 1
ATOM 722 C C . VAL A 1 93 ? 2.967 -2.095 22.488 1.00 8.05 94 VAL A C 1
ATOM 723 O O . VAL A 1 93 ? 3.958 -1.372 22.574 1.00 8.93 94 VAL A O 1
ATOM 727 N N . ASN A 1 94 ? 2.337 -2.319 21.341 1.00 7.90 95 ASN A N 1
ATOM 728 C CA . ASN A 1 94 ? 2.673 -1.577 20.130 1.00 7.51 95 ASN A CA 1
ATOM 729 C C . ASN A 1 94 ? 1.698 -0.418 20.008 1.00 7.79 95 ASN A C 1
ATOM 730 O O . ASN A 1 94 ? 0.484 -0.603 20.157 1.00 8.16 95 ASN A O 1
ATOM 735 N N . ILE A 1 95 ? 2.228 0.779 19.726 1.00 7.63 96 ILE A N 1
ATOM 736 C CA . ILE A 1 95 ? 1.401 1.903 19.293 1.00 7.93 96 ILE A CA 1
ATOM 737 C C . ILE A 1 95 ? 1.858 2.237 17.876 1.00 8.07 96 ILE A C 1
ATOM 738 O O . ILE A 1 95 ? 3.047 2.492 17.647 1.00 8.13 96 ILE A O 1
ATOM 743 N N . ASP A 1 96 ? 0.906 2.208 16.944 1.00 8.77 97 ASP A N 1
ATOM 744 C CA . ASP A 1 96 ? 1.158 2.480 15.528 1.00 8.39 97 ASP A CA 1
ATOM 745 C C . ASP A 1 96 ? 0.434 3.777 15.181 1.00 8.95 97 ASP A C 1
ATOM 746 O O . ASP A 1 96 ? -0.794 3.888 15.366 1.00 10.44 97 ASP A O 1
ATOM 751 N N . VAL A 1 97 ? 1.233 4.748 14.728 1.00 9.21 98 VAL A N 1
ATOM 752 C CA . VAL A 1 97 ? 0.820 6.117 14.422 1.00 10.04 98 VAL A CA 1
ATOM 753 C C . VAL A 1 97 ? 1.001 6.364 12.928 1.00 9.78 98 VAL A C 1
ATOM 754 O O . VAL A 1 97 ? 2.083 6.151 12.376 1.00 11.88 98 VAL A O 1
ATOM 758 N N . THR A 1 98 ? -0.059 6.844 12.286 1.00 9.77 99 THR A N 1
ATOM 759 C CA . THR A 1 98 ? 0.047 7.307 10.911 1.00 9.36 99 THR A CA 1
ATOM 760 C C . THR A 1 98 ? -0.652 8.655 10.834 1.00 9.95 99 THR A C 1
ATOM 761 O O . THR A 1 98 ? -1.842 8.753 11.134 1.00 11.06 99 THR A O 1
ATOM 765 N N . VAL A 1 99 ? 0.110 9.669 10.434 1.00 10.17 100 VAL A N 1
ATOM 766 C CA A VAL A 1 99 ? -0.466 11.003 10.294 0.50 10.97 100 VAL A CA 1
ATOM 767 C CA B VAL A 1 99 ? -0.321 11.067 10.347 0.50 11.43 100 VAL A CA 1
ATOM 768 C C . VAL A 1 99 ? -0.303 11.507 8.877 1.00 11.36 100 VAL A C 1
ATOM 769 O O . VAL A 1 99 ? 0.558 11.072 8.104 1.00 13.74 100 VAL A O 1
ATOM 776 N N . ILE A 1 100 ? -1.221 12.396 8.520 1.00 11.18 101 ILE A N 1
ATOM 777 C CA . ILE A 1 100 ? -1.191 13.087 7.239 1.00 10.91 101 ILE A CA 1
ATOM 778 C C . ILE A 1 100 ? -0.970 14.575 7.528 1.00 11.18 101 ILE A C 1
ATOM 779 O O . ILE A 1 100 ? -1.656 15.182 8.352 1.00 12.07 101 ILE A O 1
ATOM 784 N N . LYS A 1 101 ? 0.016 15.150 6.850 1.00 11.12 102 LYS A N 1
ATOM 785 C CA . LYS A 1 101 ? 0.329 16.574 6.974 1.00 11.97 102 LYS A CA 1
ATOM 786 C C . LYS A 1 101 ? 0.715 17.079 5.589 1.00 11.55 102 LYS A C 1
ATOM 787 O O . LYS A 1 101 ? 1.616 16.538 4.942 1.00 11.99 102 LYS A O 1
ATOM 793 N N . ASP A 1 102 ? 0.006 18.110 5.129 1.00 12.92 103 ASP A N 1
ATOM 794 C CA . ASP A 1 102 ? 0.288 18.745 3.838 1.00 13.87 103 ASP A CA 1
ATOM 795 C C . ASP A 1 102 ? 0.199 17.704 2.723 1.00 12.93 103 ASP A C 1
ATOM 796 O O . ASP A 1 102 ? 0.936 17.745 1.733 1.00 17.75 103 ASP A O 1
ATOM 801 N N . GLY A 1 103 ? -0.738 16.777 2.888 1.00 13.45 104 GLY A N 1
ATOM 802 C CA . GLY A 1 103 ? -1.033 15.781 1.881 1.00 13.49 104 GLY A CA 1
ATOM 803 C C . GLY A 1 103 ? -0.217 14.506 1.944 1.00 12.86 104 GLY A C 1
ATOM 804 O O . GLY A 1 103 ? -0.520 13.573 1.210 1.00 14.41 104 GLY A O 1
ATOM 805 N N . PHE A 1 104 ? 0.804 14.443 2.797 1.00 11.70 105 PHE A N 1
ATOM 806 C CA . PHE A 1 104 ? 1.707 13.297 2.837 1.00 10.79 105 PHE A CA 1
ATOM 807 C C . PHE A 1 104 ? 1.629 12.569 4.177 1.00 10.26 105 PHE A C 1
ATOM 808 O O . PHE A 1 104 ? 1.415 13.181 5.224 1.00 11.11 105 PHE A O 1
ATOM 816 N N . HIS A 1 105 ? 1.855 11.258 4.101 1.00 10.50 106 HIS A N 1
ATOM 817 C CA . HIS A 1 105 ? 1.757 10.382 5.256 1.00 10.20 106 HIS A CA 1
ATOM 818 C C . HIS A 1 105 ? 3.123 10.100 5.885 1.00 10.61 106 HIS A C 1
ATOM 819 O O . HIS A 1 105 ? 4.138 9.953 5.196 1.00 11.91 106 HIS A O 1
ATOM 826 N N . GLY A 1 106 ? 3.108 9.979 7.214 1.00 10.33 107 GLY A N 1
ATOM 827 C CA . GLY A 1 106 ? 4.225 9.424 7.979 1.00 10.50 107 GLY A CA 1
ATOM 828 C C . GLY A 1 106 ? 3.689 8.294 8.840 1.00 9.64 107 GLY A C 1
ATOM 829 O O . GLY A 1 106 ? 2.635 8.443 9.464 1.00 10.59 107 GLY A O 1
ATOM 830 N N . ASP A 1 107 ? 4.410 7.171 8.883 1.00 9.80 108 ASP A N 1
ATOM 831 C CA . ASP A 1 107 ? 3.870 5.935 9.459 1.00 9.01 108 ASP A CA 1
ATOM 832 C C . ASP A 1 107 ? 4.962 5.263 10.280 1.00 8.87 108 ASP A C 1
ATOM 833 O O . ASP A 1 107 ? 6.045 4.963 9.770 1.00 9.44 108 ASP A O 1
ATOM 838 N N . THR A 1 108 ? 4.700 5.037 11.561 1.00 8.44 109 THR A N 1
ATOM 839 C CA . THR A 1 108 ? 5.714 4.454 12.429 1.00 8.01 109 THR A CA 1
ATOM 840 C C . THR A 1 108 ? 5.040 3.778 13.606 1.00 7.68 109 THR A C 1
ATOM 841 O O . THR A 1 108 ? 3.922 4.113 13.998 1.00 8.87 109 THR A O 1
ATOM 845 N N . SER A 1 109 ? 5.748 2.821 14.195 1.00 7.90 110 SER A N 1
ATOM 846 C CA . SER A 1 109 ? 5.251 2.152 15.395 1.00 7.64 110 SER A CA 1
ATOM 847 C C . SER A 1 109 ? 6.437 1.695 16.213 1.00 7.65 110 SER A C 1
ATOM 848 O O . SER A 1 109 ? 7.542 1.488 15.690 1.00 7.99 110 SER A O 1
ATOM 851 N N . LYS A 1 110 ? 6.195 1.518 17.507 1.00 8.12 111 LYS A N 1
ATOM 852 C CA . LYS A 1 110 ? 7.214 0.942 18.374 1.00 8.32 111 LYS A CA 1
ATOM 853 C C . LYS A 1 110 ? 6.532 0.146 19.471 1.00 7.80 111 LYS A C 1
ATOM 854 O O . LYS A 1 110 ? 5.337 0.306 19.748 1.00 8.07 111 LYS A O 1
ATOM 860 N N . MET A 1 111 ? 7.346 -0.681 20.115 1.00 7.58 112 MET A N 1
ATOM 861 C CA . MET A 1 111 ? 6.949 -1.391 21.321 1.00 7.67 112 MET A CA 1
ATOM 862 C C . MET A 1 111 ? 7.339 -0.586 22.558 1.00 8.08 112 MET A C 1
ATOM 863 O O . MET A 1 111 ? 8.407 0.027 22.627 1.00 9.22 112 MET A O 1
ATOM 868 N N . PHE A 1 112 ? 6.437 -0.642 23.534 1.00 8.03 113 PHE A N 1
ATOM 869 C CA . PHE A 1 112 ? 6.663 -0.172 24.903 1.00 8.52 113 PHE A CA 1
ATOM 870 C C . PHE A 1 112 ? 6.490 -1.370 25.823 1.00 8.43 113 PHE A C 1
ATOM 871 O O . PHE A 1 112 ? 5.529 -2.123 25.686 1.00 10.62 113 PHE A O 1
ATOM 879 N N . ILE A 1 113 ? 7.392 -1.540 26.774 1.00 9.01 114 ILE A N 1
ATOM 880 C CA . ILE A 1 113 ? 7.208 -2.550 27.806 1.00 9.27 114 ILE A CA 1
ATOM 881 C C . ILE A 1 113 ? 6.781 -1.822 29.071 1.00 9.81 114 ILE A C 1
ATOM 882 O O . ILE A 1 113 ? 7.403 -0.844 29.489 1.00 10.89 114 ILE A O 1
ATOM 887 N N . VAL A 1 114 ? 5.683 -2.292 29.657 1.00 9.78 115 VAL A N 1
ATOM 888 C CA . VAL A 1 114 ? 5.060 -1.627 30.797 1.00 10.81 115 VAL A CA 1
ATOM 889 C C . VAL A 1 114 ? 5.623 -2.209 32.085 1.00 10.85 115 VAL A C 1
ATOM 890 O O . VAL A 1 114 ? 5.623 -3.429 32.276 1.00 11.46 115 VAL A O 1
ATOM 894 N N . GLY A 1 115 ? 6.104 -1.353 32.985 1.00 12.10 116 GLY A N 1
ATOM 895 C CA . GLY A 1 115 ? 6.600 -1.853 34.269 1.00 12.87 116 GLY A CA 1
ATOM 896 C C . GLY A 1 115 ? 7.795 -2.786 34.143 1.00 13.49 116 GLY A C 1
ATOM 897 O O . GLY A 1 115 ? 8.688 -2.533 33.358 1.00 15.03 116 GLY A O 1
ATOM 898 N N . LYS A 1 116 ? 7.852 -3.848 34.947 1.00 14.93 117 LYS A N 1
ATOM 899 C CA . LYS A 1 116 ? 8.988 -4.788 34.913 1.00 14.95 117 LYS A CA 1
ATOM 900 C C . LYS A 1 116 ? 8.844 -5.686 33.685 1.00 13.23 117 LYS A C 1
ATOM 901 O O . LYS A 1 116 ? 7.821 -6.385 33.548 1.00 14.56 117 LYS A O 1
ATOM 907 N N . PRO A 1 117 ? 9.822 -5.640 32.770 1.00 15.23 118 PRO A N 1
ATOM 908 C CA . PRO A 1 117 ? 9.695 -6.543 31.654 1.00 14.09 118 PRO A CA 1
ATOM 909 C C . PRO A 1 117 ? 9.708 -8.012 32.045 1.00 12.72 118 PRO A C 1
ATOM 910 O O . PRO A 1 117 ? 10.395 -8.429 32.983 1.00 15.22 118 PRO A O 1
ATOM 914 N N . THR A 1 118 ? 8.983 -8.804 31.273 1.00 10.39 119 THR A N 1
ATOM 915 C CA . THR A 1 118 ? 9.282 -10.222 31.224 1.00 10.33 119 THR A CA 1
ATOM 916 C C . THR A 1 118 ? 10.451 -10.431 30.274 1.00 9.93 119 THR A C 1
ATOM 917 O O . THR A 1 118 ? 10.621 -9.716 29.292 1.00 10.10 119 THR A O 1
ATOM 921 N N . ILE A 1 119 ? 11.284 -11.414 30.584 1.00 10.08 120 ILE A N 1
ATOM 922 C CA . ILE A 1 119 ? 12.477 -11.627 29.784 1.00 10.03 120 ILE A CA 1
ATOM 923 C C . ILE A 1 119 ? 12.091 -12.022 28.350 1.00 9.30 120 ILE A C 1
ATOM 924 O O . ILE A 1 119 ? 12.712 -11.553 27.391 1.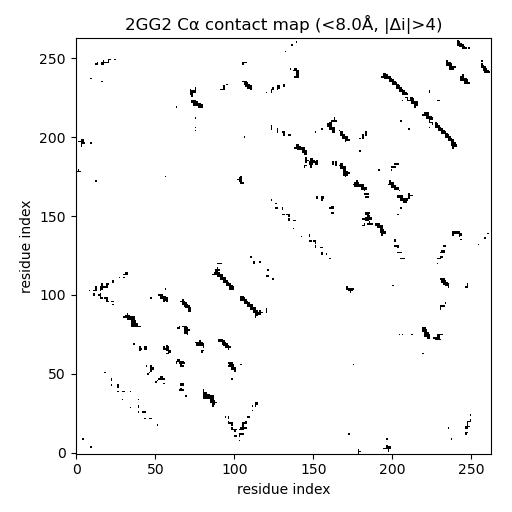00 9.45 120 ILE A O 1
ATOM 929 N N . MET A 1 120 ? 11.075 -12.861 28.185 1.00 9.66 121 MET A N 1
ATOM 930 C CA . MET A 1 120 ? 10.689 -13.257 26.837 1.00 10.23 121 MET A CA 1
ATOM 931 C C . MET A 1 120 ? 10.095 -12.075 26.073 1.00 9.61 121 MET A C 1
ATOM 932 O O . MET A 1 120 ? 10.358 -11.914 24.875 1.00 10.13 121 MET A O 1
ATOM 937 N N . GLY A 1 121 ? 9.300 -11.237 26.728 1.00 10.25 122 GLY A N 1
ATOM 938 C CA . GLY A 1 121 ? 8.765 -10.057 26.055 1.00 10.67 122 GLY A CA 1
ATOM 939 C C . GLY A 1 121 ? 9.883 -9.134 25.608 1.00 9.89 122 GLY A C 1
ATOM 940 O O . GLY A 1 121 ? 9.878 -8.605 24.481 1.00 10.32 122 GLY A O 1
ATOM 941 N N . GLU A 1 122 ? 10.846 -8.915 26.497 1.00 9.78 123 GLU A N 1
ATOM 942 C CA A GLU A 1 122 ? 11.956 -8.052 26.159 0.70 9.88 123 GLU A CA 1
ATOM 943 C CA B GLU A 1 122 ? 11.997 -8.070 26.176 0.30 9.73 123 GLU A CA 1
ATOM 944 C C . GLU A 1 122 ? 12.768 -8.625 24.988 1.00 8.84 123 GLU A C 1
ATOM 945 O O . GLU A 1 122 ? 13.161 -7.889 24.081 1.00 9.24 123 GLU A O 1
ATOM 956 N N . ARG A 1 123 ? 13.017 -9.934 24.993 1.00 8.63 124 ARG A N 1
ATOM 957 C CA . ARG A 1 123 ? 13.782 -10.550 23.907 1.00 8.57 124 ARG A CA 1
ATOM 958 C C . ARG A 1 123 ? 13.023 -10.470 22.578 1.00 8.37 124 ARG A C 1
ATOM 959 O O . ARG A 1 123 ? 13.608 -10.158 21.538 1.00 8.47 124 ARG A O 1
ATOM 967 N N . LEU A 1 124 ? 11.732 -10.768 22.608 1.00 8.06 125 LEU A N 1
ATOM 968 C CA . LEU A 1 124 ? 10.925 -10.691 21.391 1.00 8.18 125 LEU A CA 1
ATOM 969 C C . LEU A 1 124 ? 10.984 -9.260 20.825 1.00 8.12 125 LEU A C 1
ATOM 970 O O . LEU A 1 124 ? 11.194 -9.064 19.614 1.00 8.11 125 LEU A O 1
ATOM 975 N N . CYS A 1 125 ? 10.783 -8.252 21.670 1.00 7.95 126 CYS A N 1
ATOM 976 C CA . CYS A 1 125 ? 10.825 -6.871 21.181 1.00 8.11 126 CYS A CA 1
ATOM 977 C C . CYS A 1 125 ? 12.205 -6.546 20.615 1.00 8.05 126 CYS A C 1
ATOM 978 O O . CYS A 1 125 ? 12.307 -5.902 19.559 1.00 8.29 126 CYS A O 1
ATOM 981 N N . ARG A 1 126 ? 13.256 -6.961 21.317 1.00 8.29 127 ARG A N 1
ATOM 982 C CA . ARG A 1 126 ? 14.609 -6.671 20.872 0.80 7.76 127 ARG A CA 1
ATOM 983 C C . ARG A 1 126 ? 14.890 -7.286 19.491 1.00 8.43 127 ARG A C 1
ATOM 984 O O . ARG A 1 126 ? 15.412 -6.608 18.596 1.00 8.86 127 ARG A O 1
ATOM 992 N N . ILE A 1 127 ? 14.572 -8.567 19.330 1.00 8.45 128 ILE A N 1
ATOM 993 C CA . ILE A 1 127 ? 14.815 -9.246 18.058 1.00 8.44 128 ILE A CA 1
ATOM 994 C C . ILE A 1 127 ? 13.983 -8.597 16.954 1.00 7.89 128 ILE A C 1
ATOM 995 O O . ILE A 1 127 ? 14.457 -8.451 15.815 1.00 8.22 128 ILE A O 1
ATOM 1000 N N . THR A 1 128 ? 12.752 -8.197 17.266 1.00 7.76 129 THR A N 1
ATOM 1001 C CA . THR A 1 128 ? 11.914 -7.551 16.263 1.00 7.57 129 THR A CA 1
ATOM 1002 C C . THR A 1 128 ? 12.563 -6.239 15.789 1.00 7.41 129 THR A C 1
ATOM 1003 O O . THR A 1 128 ? 12.669 -5.977 14.575 1.00 7.67 129 THR A O 1
ATOM 1007 N N . GLN A 1 129 ? 12.989 -5.399 16.729 1.00 7.25 130 GLN A N 1
ATOM 1008 C CA . GLN A 1 129 ? 13.647 -4.148 16.329 1.00 7.69 130 GLN A CA 1
ATOM 1009 C C . GLN A 1 129 ? 14.926 -4.441 15.554 1.00 7.45 130 GLN A C 1
ATOM 1010 O O . GLN A 1 129 ? 15.230 -3.761 14.567 1.00 7.78 130 GLN A O 1
ATOM 1016 N N . GLU A 1 130 ? 15.707 -5.416 16.014 1.00 7.58 131 GLU A N 1
ATOM 1017 C CA . GLU A 1 130 ? 16.948 -5.755 15.332 1.00 8.32 131 GLU A CA 1
ATOM 1018 C C . GLU A 1 130 ? 16.675 -6.203 13.895 1.00 7.67 131 GLU A C 1
ATOM 1019 O O . GLU A 1 130 ? 17.481 -5.951 12.997 1.00 8.23 131 GLU A O 1
ATOM 1025 N N . SER A 1 131 ? 15.562 -6.892 13.679 1.00 7.65 132 SER A N 1
ATOM 1026 C CA . SER A 1 131 ? 15.222 -7.347 12.327 1.00 7.75 132 SER A CA 1
ATOM 1027 C C . SER A 1 131 ? 14.869 -6.161 11.430 1.00 7.87 132 SER A C 1
ATOM 1028 O O . SER A 1 131 ? 15.228 -6.138 10.237 1.00 8.55 132 SER A O 1
ATOM 1031 N N . LEU A 1 132 ? 14.186 -5.167 11.997 1.00 7.84 133 LEU A N 1
ATOM 1032 C CA . LEU A 1 132 ? 13.919 -3.931 11.259 1.00 7.57 133 LEU A CA 1
ATOM 1033 C C . LEU A 1 132 ? 15.238 -3.225 10.923 1.00 7.65 133 LEU A C 1
ATOM 1034 O O . LEU A 1 132 ? 15.451 -2.777 9.786 1.00 8.00 133 LEU A O 1
ATOM 1039 N N . TYR A 1 133 ? 16.123 -3.120 11.912 1.00 7.83 134 TYR A N 1
ATOM 1040 C CA . TYR A 1 133 ? 17.385 -2.417 11.701 1.00 7.77 134 TYR A CA 1
ATOM 1041 C C . TYR A 1 133 ? 18.264 -3.114 10.656 1.00 7.93 134 TYR A C 1
ATOM 1042 O O . TYR A 1 133 ? 18.888 -2.448 9.817 1.00 8.69 134 TYR A O 1
ATOM 1051 N N . LEU A 1 134 ? 18.329 -4.450 10.697 1.00 8.23 135 LEU A N 1
ATOM 1052 C CA A LEU A 1 134 ? 19.139 -5.138 9.696 0.70 8.74 135 LEU A CA 1
ATOM 1053 C CA B LEU A 1 134 ? 19.040 -5.253 9.716 0.30 8.41 135 LEU A CA 1
ATOM 1054 C C . LEU A 1 134 ? 18.566 -4.895 8.302 1.00 8.65 135 LEU A C 1
ATOM 1055 O O . LEU A 1 134 ? 19.344 -4.718 7.353 1.00 9.36 135 LEU A O 1
ATOM 1064 N N . ALA A 1 135 ? 17.249 -4.821 8.170 1.00 8.10 136 ALA A N 1
ATOM 1065 C CA . ALA A 1 135 ? 16.631 -4.525 6.880 1.00 8.60 136 ALA A CA 1
ATOM 1066 C C . ALA A 1 135 ? 16.985 -3.100 6.435 1.00 8.52 136 ALA A C 1
ATOM 1067 O O . ALA A 1 135 ? 17.332 -2.862 5.267 1.00 9.21 136 ALA A O 1
ATOM 1069 N N . LEU A 1 136 ? 16.885 -2.142 7.356 1.00 8.55 137 LEU A N 1
ATOM 1070 C CA . LEU A 1 136 ? 17.212 -0.746 7.022 1.00 8.89 137 LEU A CA 1
ATOM 1071 C C . LEU A 1 136 ? 18.650 -0.620 6.523 1.00 9.03 137 LEU A C 1
ATOM 1072 O O . LEU A 1 136 ? 18.912 0.135 5.579 1.00 10.10 137 LEU A O 1
ATOM 1077 N N . ARG A 1 137 ? 19.579 -1.356 7.130 1.00 9.16 138 ARG A N 1
ATOM 1078 C CA A ARG A 1 137 ? 20.982 -1.319 6.711 0.50 9.54 138 ARG A CA 1
ATOM 1079 C CA B ARG A 1 137 ? 20.969 -1.281 6.696 0.50 9.91 138 ARG A CA 1
ATOM 1080 C C . ARG A 1 137 ? 21.201 -1.859 5.298 1.00 10.00 138 ARG A C 1
ATOM 1081 O O . ARG A 1 137 ? 22.245 -1.607 4.700 1.00 11.54 138 ARG A O 1
ATOM 1096 N N . MET A 1 138 ? 20.240 -2.612 4.767 1.00 9.64 139 MET A N 1
ATOM 1097 C CA . MET A 1 138 ? 20.344 -3.188 3.417 1.00 10.08 139 MET A CA 1
ATOM 1098 C C . MET A 1 138 ? 19.824 -2.262 2.324 1.00 10.29 139 MET A C 1
ATOM 1099 O O . MET A 1 138 ? 20.125 -2.473 1.145 1.00 12.34 139 MET A O 1
ATOM 1104 N N . VAL A 1 139 ? 19.023 -1.261 2.683 1.00 10.04 140 VAL A N 1
ATOM 1105 C CA . VAL A 1 139 ? 18.328 -0.474 1.677 1.00 10.41 140 VAL A CA 1
ATOM 1106 C C . VAL A 1 139 ? 19.302 0.463 0.942 1.00 10.23 140 VAL A C 1
ATOM 1107 O O . VAL A 1 139 ? 19.934 1.332 1.533 1.00 11.43 140 VAL A O 1
ATOM 1111 N N . LYS A 1 140 ? 19.378 0.291 -0.377 1.00 11.36 141 LYS A N 1
ATOM 1112 C CA . LYS A 1 140 ? 20.143 1.172 -1.256 1.00 11.17 141 LYS A CA 1
ATOM 1113 C C . LYS A 1 140 ? 19.700 0.872 -2.682 1.00 10.86 141 LYS A C 1
ATOM 1114 O O . LYS A 1 140 ? 19.133 -0.182 -2.965 1.00 11.02 141 LYS A O 1
ATOM 1120 N N . PRO A 1 141 ? 19.944 1.811 -3.609 1.00 11.75 142 PRO A N 1
ATOM 1121 C CA . PRO A 1 141 ? 19.588 1.526 -4.994 1.00 11.94 142 PRO A CA 1
ATOM 1122 C C . PRO A 1 141 ? 20.179 0.218 -5.481 1.00 11.96 142 PRO A C 1
ATOM 1123 O O . PRO A 1 141 ? 21.328 -0.110 -5.180 1.00 12.48 142 PRO A O 1
ATOM 1127 N N . GLY A 1 142 ? 19.395 -0.534 -6.240 1.00 11.57 143 GLY A N 1
ATOM 1128 C CA . GLY A 1 142 ? 19.895 -1.745 -6.858 1.00 12.20 143 GLY A CA 1
ATOM 1129 C C . GLY A 1 142 ? 19.635 -3.002 -6.057 1.00 11.83 143 GLY A C 1
ATOM 1130 O O . GLY A 1 142 ? 19.669 -4.099 -6.622 1.00 13.34 143 GLY A O 1
ATOM 1131 N N . ILE A 1 143 ? 19.368 -2.877 -4.758 1.00 11.75 144 ILE A N 1
ATOM 1132 C CA A ILE A 1 143 ? 19.020 -4.049 -3.973 0.70 12.07 144 ILE A CA 1
ATOM 1133 C CA B ILE A 1 143 ? 19.019 -4.027 -3.939 0.30 11.34 144 ILE A CA 1
ATOM 1134 C C . ILE A 1 143 ? 17.584 -4.417 -4.287 1.00 11.32 144 ILE A C 1
ATOM 1135 O O . ILE A 1 143 ? 16.758 -3.566 -4.602 1.00 12.50 144 ILE A O 1
ATOM 1144 N N . ASN A 1 144 ? 17.287 -5.703 -4.215 1.00 12.04 145 ASN A N 1
ATOM 1145 C CA . ASN A 1 144 ? 15.927 -6.178 -4.403 1.00 11.58 145 ASN A CA 1
ATOM 1146 C C . ASN A 1 144 ? 15.204 -6.325 -3.070 1.00 11.23 145 ASN A C 1
ATOM 1147 O O . ASN A 1 144 ? 15.775 -6.833 -2.095 1.00 11.76 145 ASN A O 1
ATOM 1152 N N . LEU A 1 145 ? 13.943 -5.907 -3.031 1.00 11.31 146 LEU A N 1
ATOM 1153 C CA . LEU A 1 145 ? 13.137 -6.176 -1.853 1.00 10.97 146 LEU A CA 1
ATOM 1154 C C . LEU A 1 145 ? 13.131 -7.650 -1.470 1.00 11.07 146 LEU A C 1
ATOM 1155 O O . LEU A 1 145 ? 13.002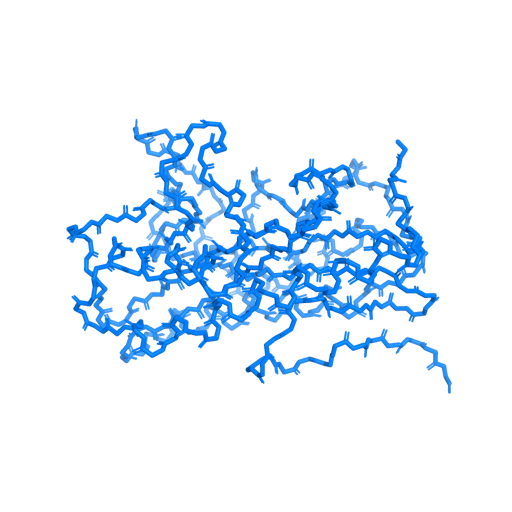 -7.967 -0.277 1.00 11.22 146 LEU A O 1
ATOM 1160 N N . ARG A 1 146 ? 13.268 -8.562 -2.429 1.00 10.56 147 ARG A N 1
ATOM 1161 C CA . ARG A 1 146 ? 13.262 -9.965 -2.060 1.00 11.08 147 ARG A CA 1
ATOM 1162 C C . ARG A 1 146 ? 14.386 -10.297 -1.073 1.00 10.44 147 ARG A C 1
ATOM 1163 O O . ARG A 1 146 ? 14.216 -11.083 -0.136 1.00 11.34 147 ARG A O 1
ATOM 1171 N N . GLU A 1 147 ? 15.562 -9.726 -1.317 1.00 10.81 148 GLU A N 1
ATOM 1172 C CA . GLU A 1 147 ? 16.725 -10.003 -0.476 1.00 11.53 148 GLU A CA 1
ATOM 1173 C C . GLU A 1 147 ? 16.487 -9.514 0.951 1.00 10.28 148 GLU A C 1
ATOM 1174 O O . GLU A 1 147 ? 16.923 -10.141 1.920 1.00 10.94 148 GLU A O 1
ATOM 1180 N N . ILE A 1 148 ? 15.810 -8.376 1.074 1.00 10.80 149 ILE A N 1
ATOM 1181 C CA . ILE A 1 148 ? 15.528 -7.816 2.389 1.00 11.10 149 ILE A CA 1
ATOM 1182 C C . ILE A 1 148 ? 14.525 -8.689 3.147 1.00 10.85 149 ILE A C 1
ATOM 1183 O O . ILE A 1 148 ? 14.732 -9.013 4.331 1.00 10.83 149 ILE A O 1
ATOM 1188 N N . GLY A 1 149 ? 13.451 -9.100 2.478 1.00 10.82 150 GLY A N 1
ATOM 1189 C CA . GLY A 1 149 ? 12.476 -9.968 3.121 1.00 11.21 150 GLY A CA 1
ATOM 1190 C C . GLY A 1 149 ? 13.093 -11.286 3.576 1.00 10.86 150 GLY A C 1
ATOM 1191 O O . GLY A 1 149 ? 12.852 -11.782 4.692 1.00 11.03 150 GLY A O 1
ATOM 1192 N N . ALA A 1 150 ? 13.891 -11.879 2.694 1.00 10.59 151 ALA A N 1
ATOM 1193 C CA . ALA A 1 150 ? 14.563 -13.132 3.044 1.00 11.23 151 ALA A CA 1
ATOM 1194 C C . ALA A 1 150 ? 15.458 -12.973 4.277 1.00 10.46 151 ALA A C 1
ATOM 1195 O O . ALA A 1 150 ? 15.512 -13.863 5.136 1.00 11.35 151 ALA A O 1
ATOM 1197 N N . ALA A 1 151 ? 16.177 -11.859 4.354 1.00 10.09 152 ALA A N 1
ATOM 1198 C CA . ALA A 1 151 ? 17.101 -11.628 5.465 1.00 10.28 152 ALA A CA 1
ATOM 1199 C C . ALA A 1 151 ? 16.364 -11.437 6.797 1.00 9.88 152 ALA A C 1
ATOM 1200 O O . ALA A 1 151 ? 16.820 -11.935 7.841 1.00 10.29 152 ALA A O 1
ATOM 1202 N N . ILE A 1 152 ? 15.250 -10.705 6.784 1.00 9.80 153 ILE A N 1
ATOM 1203 C CA . ILE A 1 152 ? 14.449 -10.533 7.998 1.00 9.83 153 ILE A CA 1
ATOM 1204 C C . ILE A 1 152 ? 14.024 -11.912 8.504 1.00 9.71 153 ILE A C 1
ATOM 1205 O O . ILE A 1 152 ? 14.192 -12.263 9.676 1.00 10.45 153 ILE A O 1
ATOM 1210 N N . GLN A 1 153 ? 13.467 -12.708 7.596 1.00 10.29 154 GLN A N 1
ATOM 1211 C CA . GLN A 1 153 ? 12.927 -14.007 7.972 1.00 10.91 154 GLN A CA 1
ATOM 1212 C C . GLN A 1 153 ? 14.015 -14.916 8.544 1.00 10.58 154 GLN A C 1
ATOM 1213 O O . GLN A 1 153 ? 13.813 -15.587 9.557 1.00 11.34 154 GLN A O 1
ATOM 1219 N N . LYS A 1 154 ? 15.181 -14.960 7.909 1.00 10.73 155 LYS A N 1
ATOM 1220 C CA A LYS A 1 154 ? 16.236 -15.835 8.406 0.50 11.03 155 LYS A CA 1
ATOM 1221 C CA B LYS A 1 154 ? 16.252 -15.825 8.392 0.50 11.67 155 LYS A CA 1
ATOM 1222 C C . LYS A 1 154 ? 16.668 -15.432 9.809 1.00 10.63 155 LYS A C 1
ATOM 1223 O O . LYS A 1 154 ? 16.890 -16.288 10.668 1.00 10.94 155 LYS A O 1
ATOM 1234 N N . PHE A 1 155 ? 16.783 -14.129 10.046 1.00 9.82 156 PHE A N 1
ATOM 1235 C CA . PHE A 1 155 ? 17.226 -13.631 11.339 1.00 9.95 156 PHE A CA 1
ATOM 1236 C C . PHE A 1 155 ? 16.224 -13.982 12.437 1.00 9.12 156 PHE A C 1
ATOM 1237 O O . PHE A 1 155 ? 16.585 -14.473 13.509 1.00 10.19 156 PHE A O 1
ATOM 1245 N N . VAL A 1 156 ? 14.949 -13.719 12.178 1.00 9.27 157 VAL A N 1
ATOM 1246 C CA . VAL A 1 156 ? 13.890 -13.973 13.146 1.00 9.96 157 VAL A CA 1
ATOM 1247 C C . VAL A 1 156 ? 13.775 -15.467 13.450 1.00 9.54 157 VAL A C 1
ATOM 1248 O O . VAL A 1 156 ? 13.658 -15.884 14.610 1.00 9.94 157 VAL A O 1
ATOM 1252 N N . GLU A 1 157 ? 13.785 -16.283 12.402 1.00 10.01 158 GLU A N 1
ATOM 1253 C CA . GLU A 1 157 ? 13.581 -17.718 12.590 1.00 10.85 158 GLU A CA 1
ATOM 1254 C C . GLU A 1 157 ? 14.742 -18.337 13.347 1.00 11.05 158 GLU A C 1
ATOM 1255 O O . GLU A 1 157 ? 14.557 -19.289 14.104 1.00 12.28 158 GLU A O 1
ATOM 1261 N N . ALA A 1 158 ? 15.946 -17.806 13.179 1.00 11.09 159 ALA A N 1
ATOM 1262 C CA . ALA A 1 158 ? 17.087 -18.340 13.913 1.00 11.69 159 ALA A CA 1
ATOM 1263 C C . ALA A 1 158 ? 16.935 -18.165 15.429 1.00 11.44 159 ALA A C 1
ATOM 1264 O O . ALA A 1 158 ? 17.539 -18.918 16.196 1.00 13.12 159 ALA A O 1
ATOM 1266 N N . GLU A 1 159 ? 16.122 -17.203 15.865 1.00 10.75 160 GLU A N 1
ATOM 1267 C CA A GLU A 1 159 ? 15.846 -16.961 17.281 0.50 10.37 160 GLU A CA 1
ATOM 1268 C CA B GLU A 1 159 ? 15.862 -16.973 17.288 0.50 10.69 160 GLU A CA 1
ATOM 1269 C C . GLU A 1 159 ? 14.699 -17.809 17.808 1.00 11.13 160 GLU A C 1
ATOM 1270 O O . GLU A 1 159 ? 14.331 -17.694 18.980 1.00 12.97 160 GLU A O 1
ATOM 1281 N N . GLY A 1 160 ? 14.136 -18.652 16.953 1.00 11.56 161 GLY A N 1
ATOM 1282 C CA . GLY A 1 160 ? 13.003 -19.471 17.332 1.00 12.13 161 GLY A CA 1
ATOM 1283 C C . GLY A 1 160 ? 11.679 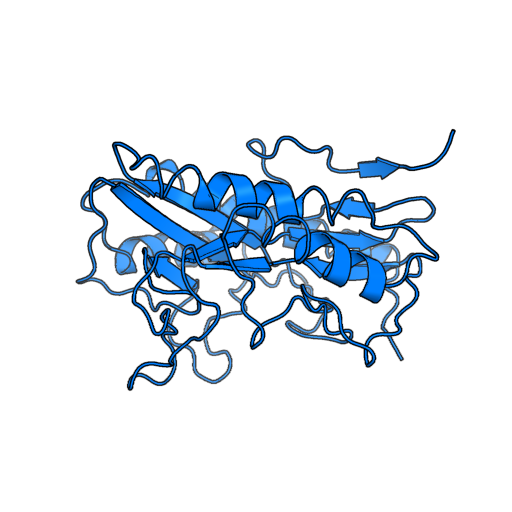-18.740 17.226 1.00 11.64 161 GLY A C 1
ATOM 1284 O O . GLY A 1 160 ? 10.682 -19.236 17.752 1.00 13.51 161 GLY A O 1
ATOM 1285 N N . PHE A 1 161 ? 11.659 -17.587 16.550 1.00 10.31 162 PHE A N 1
ATOM 1286 C CA . PHE A 1 161 ? 10.453 -16.793 16.389 1.00 9.80 162 PHE A CA 1
ATOM 1287 C C . PHE A 1 161 ? 9.961 -16.959 14.947 1.00 9.99 162 PHE A C 1
ATOM 1288 O O . PHE A 1 161 ? 10.593 -17.636 14.132 1.00 11.19 162 PHE A O 1
ATOM 1296 N N . SER A 1 162 ? 8.835 -16.336 14.626 1.00 10.15 163 SER A N 1
ATOM 1297 C CA . SER A 1 162 ? 8.240 -16.489 13.296 1.00 10.16 163 SER A CA 1
ATOM 1298 C C . SER A 1 162 ? 7.787 -15.128 12.772 1.00 9.66 163 SER A C 1
ATOM 1299 O O . SER A 1 162 ? 7.569 -14.188 13.545 1.00 10.19 163 SER A O 1
ATOM 1302 N N . VAL A 1 163 ? 7.665 -15.027 11.448 1.00 10.09 164 VAL A N 1
ATOM 1303 C CA . VAL A 1 163 ? 7.225 -13.801 10.777 1.00 9.96 164 VAL A CA 1
ATOM 1304 C C . VAL A 1 163 ? 5.792 -13.955 10.281 1.00 9.88 164 VAL A C 1
ATOM 1305 O O . VAL A 1 163 ? 5.466 -14.909 9.569 1.00 11.04 164 VAL A O 1
ATOM 1309 N N . VAL A 1 164 ? 4.942 -13.001 10.639 1.00 9.75 165 VAL A N 1
ATOM 1310 C CA . VAL A 1 164 ? 3.569 -13.019 10.162 1.00 10.08 165 VAL A CA 1
ATOM 1311 C C . VAL A 1 164 ? 3.513 -12.738 8.654 1.00 10.74 165 VAL A C 1
ATOM 1312 O O . VAL A 1 164 ? 4.101 -11.768 8.165 1.00 11.65 165 VAL A O 1
ATOM 1316 N N . ARG A 1 165 ? 2.788 -13.582 7.918 1.00 11.24 166 ARG A N 1
ATOM 1317 C CA . ARG A 1 165 ? 2.748 -13.521 6.451 1.00 11.60 166 ARG A CA 1
ATOM 1318 C C . ARG A 1 165 ? 1.692 -12.577 5.895 1.00 11.98 166 ARG A C 1
ATOM 1319 O O . ARG A 1 165 ? 1.837 -12.083 4.773 1.00 13.51 166 ARG A O 1
ATOM 1327 N N . GLU A 1 166 ? 0.615 -12.361 6.641 1.00 12.18 167 GLU A N 1
ATOM 1328 C CA . GLU A 1 166 ? -0.584 -11.713 6.103 1.00 13.45 167 GLU A CA 1
ATOM 1329 C C . GLU A 1 166 ? -0.489 -10.192 5.999 1.00 13.25 167 GLU A C 1
ATOM 1330 O O . GLU A 1 166 ? -1.338 -9.548 5.377 1.00 16.47 167 GLU A O 1
ATOM 1336 N N . TYR A 1 167 ? 0.515 -9.610 6.645 1.00 11.94 168 TYR A N 1
ATOM 1337 C CA A TYR A 1 167 ? 0.698 -8.159 6.688 0.50 11.93 168 TYR A CA 1
ATOM 1338 C CA B TYR A 1 167 ? 0.697 -8.163 6.664 0.50 12.31 168 TYR A CA 1
ATOM 1339 C C . TYR A 1 167 ? 2.102 -7.844 6.204 1.00 11.93 168 TYR A C 1
ATOM 1340 O O . TYR A 1 167 ? 3.000 -8.675 6.330 1.00 14.04 168 TYR A O 1
ATOM 1357 N N . CYS A 1 168 ? 2.272 -6.642 5.673 1.00 11.99 169 CYS A N 1
ATOM 1358 C CA A CYS A 1 168 ? 3.529 -6.272 5.050 0.80 11.58 169 CYS A CA 1
ATOM 1359 C CA B CYS A 1 168 ? 3.502 -6.260 5.000 0.20 12.15 169 CYS A CA 1
ATOM 1360 C C . CYS A 1 168 ? 3.731 -4.766 5.145 1.00 10.76 169 CYS A C 1
ATOM 1361 O O . CYS A 1 168 ? 2.807 -4.006 5.453 1.00 11.62 169 CYS A O 1
ATOM 1366 N N . GLY A 1 169 ? 4.964 -4.359 4.903 1.00 10.17 170 GLY A N 1
ATOM 1367 C CA . GLY A 1 169 ? 5.235 -2.948 4.688 1.00 10.25 170 GLY A CA 1
ATOM 1368 C C . GLY A 1 169 ? 4.673 -2.505 3.350 1.00 9.94 170 GLY A C 1
ATOM 1369 O O . GLY A 1 169 ? 4.129 -3.296 2.581 1.00 10.76 170 GLY A O 1
ATOM 1370 N N . HIS A 1 170 ? 4.795 -1.219 3.064 1.00 9.43 171 HIS A N 1
ATOM 1371 C CA . HIS A 1 170 ? 4.081 -0.644 1.933 1.00 9.91 171 HIS A CA 1
ATOM 1372 C C . HIS A 1 170 ? 4.727 0.643 1.479 1.00 9.50 171 HIS A C 1
ATOM 1373 O O . HIS A 1 170 ? 5.224 1.438 2.267 1.00 9.91 171 HIS A O 1
ATOM 1380 N N . GLY A 1 171 ? 4.625 0.878 0.174 1.00 10.44 172 GLY A N 1
ATOM 1381 C CA . GLY A 1 171 ? 4.787 2.230 -0.321 1.00 10.33 172 GLY A CA 1
ATOM 1382 C C . GLY A 1 171 ? 3.865 3.183 0.428 1.00 10.26 172 GLY A C 1
ATOM 1383 O O . GLY A 1 171 ? 2.812 2.791 0.960 1.00 10.61 172 GLY A O 1
ATOM 1384 N N . ILE A 1 172 ? 4.256 4.450 0.440 1.00 10.44 173 ILE A N 1
ATOM 1385 C CA . ILE A 1 172 ? 3.535 5.455 1.197 1.00 10.65 173 ILE A CA 1
ATOM 1386 C C . ILE A 1 172 ? 3.835 6.815 0.583 1.00 10.51 173 ILE A C 1
ATOM 1387 O O . ILE A 1 172 ? 4.924 7.047 0.077 1.00 11.81 173 ILE A O 1
ATOM 1392 N N . GLY A 1 173 ? 2.866 7.719 0.633 1.00 10.59 174 GLY A N 1
ATOM 1393 C CA . GLY A 1 173 ? 3.083 9.044 0.060 1.00 11.04 174 GLY A CA 1
ATOM 1394 C C . GLY A 1 173 ? 1.826 9.862 0.260 1.00 10.99 174 GLY A C 1
ATOM 1395 O O . GLY A 1 173 ? 1.397 10.090 1.402 1.00 11.01 174 GLY A O 1
ATOM 1396 N N . ARG A 1 174 ? 1.206 10.292 -0.840 1.00 11.66 175 ARG A N 1
ATOM 1397 C CA . ARG A 1 174 ? -0.146 10.866 -0.759 1.00 11.84 175 ARG A CA 1
ATOM 1398 C C . ARG A 1 174 ? -1.189 9.821 -0.366 1.00 12.24 175 ARG A C 1
ATOM 1399 O O . ARG A 1 174 ? -2.245 10.174 0.153 1.00 13.60 175 ARG A O 1
ATOM 1407 N N . GLY A 1 175 ? -0.895 8.546 -0.617 1.00 12.14 176 GLY A N 1
ATOM 1408 C CA . GLY A 1 175 ? -1.738 7.452 -0.157 1.00 12.78 176 GLY A CA 1
ATOM 1409 C C . GLY A 1 175 ? -1.091 6.757 1.030 1.00 11.75 176 GLY A C 1
ATOM 1410 O O . GLY A 1 175 ? 0.136 6.730 1.162 1.00 12.41 176 GLY A O 1
ATOM 1411 N N . PHE A 1 176 ? -1.925 6.173 1.883 1.00 11.60 177 PHE A N 1
ATOM 1412 C CA . PHE A 1 176 ? -1.461 5.447 3.068 1.00 11.07 177 PHE A CA 1
ATOM 1413 C C . PHE A 1 176 ? -0.685 4.201 2.627 1.00 11.36 177 PHE A C 1
ATOM 1414 O O . PHE A 1 176 ? 0.474 3.991 3.002 1.00 11.26 177 PHE A O 1
ATOM 1422 N N . HIS A 1 177 ? -1.341 3.374 1.815 1.00 11.40 178 HIS A N 1
ATOM 1423 C CA . HIS A 1 177 ? -0.740 2.178 1.232 1.00 12.42 178 HIS A CA 1
ATOM 1424 C C . HIS A 1 177 ? -0.649 2.326 -0.283 1.00 13.13 178 HIS A C 1
ATOM 1425 O O . HIS A 1 177 ? -1.652 2.403 -0.987 1.00 15.62 178 HIS A O 1
ATOM 1432 N N . GLU A 1 178 ? 0.585 2.351 -0.768 1.00 12.92 179 GLU A N 1
ATOM 1433 C CA . GLU A 1 178 ? 0.906 2.443 -2.187 1.00 13.80 179 GLU A CA 1
ATOM 1434 C C . GLU A 1 178 ? 1.805 1.267 -2.552 1.00 13.94 179 GLU A C 1
ATOM 1435 O O . GLU A 1 178 ? 2.358 0.587 -1.680 1.00 13.16 179 GLU A O 1
ATOM 1441 N N . GLU A 1 179 ? 1.987 1.042 -3.846 1.00 15.34 180 GLU A N 1
ATOM 1442 C CA . GLU A 1 179 ? 2.997 0.091 -4.273 1.00 15.68 180 GLU A CA 1
ATOM 1443 C C . GLU A 1 179 ? 4.378 0.572 -3.841 1.00 15.30 180 GLU A C 1
ATOM 1444 O O . GLU A 1 179 ? 4.638 1.773 -3.775 1.00 16.54 180 GLU A O 1
ATOM 1450 N N . PRO A 1 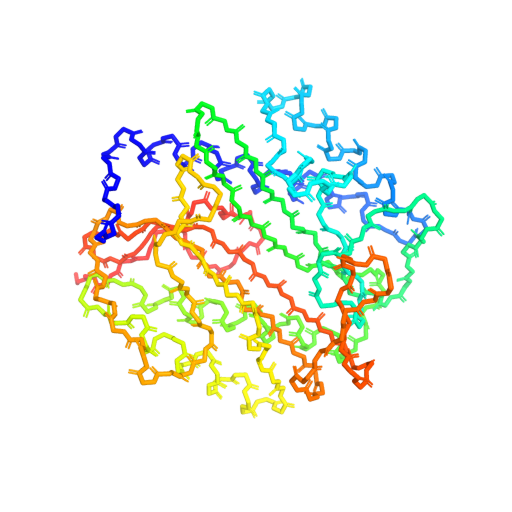180 ? 5.285 -0.368 -3.544 1.00 15.75 181 PRO A N 1
ATOM 1451 C CA . PRO A 1 180 ? 5.128 -1.813 -3.553 1.00 15.24 181 PRO A CA 1
ATOM 1452 C C . PRO A 1 180 ? 4.693 -2.360 -2.195 1.00 14.79 181 PRO A C 1
ATOM 1453 O O . PRO A 1 180 ? 4.747 -1.666 -1.173 1.00 14.18 181 PRO A O 1
ATOM 1457 N N . GLN A 1 181 ? 4.272 -3.619 -2.195 1.00 15.39 182 GLN A N 1
ATOM 1458 C CA . GLN A 1 181 ? 4.236 -4.408 -0.965 1.00 15.75 182 GLN A CA 1
ATOM 1459 C C . GLN A 1 181 ? 5.664 -4.709 -0.530 1.00 14.10 182 GLN A C 1
ATOM 1460 O O . GLN A 1 181 ? 6.547 -4.938 -1.366 1.00 16.17 182 GLN A O 1
ATOM 1466 N N . VAL A 1 182 ? 5.882 -4.702 0.782 1.00 11.84 183 VAL A N 1
ATOM 1467 C CA . VAL A 1 182 ? 7.181 -4.999 1.361 1.00 11.03 183 VAL A CA 1
ATOM 1468 C C . VAL A 1 182 ? 7.031 -6.205 2.278 1.00 10.49 183 VAL A C 1
ATOM 1469 O O . VAL A 1 182 ? 6.767 -6.076 3.475 1.00 11.21 183 VAL A O 1
ATOM 1473 N N . LEU A 1 183 ? 7.142 -7.395 1.700 1.00 10.59 184 LEU A N 1
ATOM 1474 C CA . LEU A 1 183 ? 7.054 -8.625 2.483 1.00 9.85 184 LEU A CA 1
ATOM 1475 C C . LEU A 1 183 ? 8.271 -8.770 3.385 1.00 9.81 184 LEU A C 1
ATOM 1476 O O . LEU A 1 183 ? 9.394 -8.458 2.992 1.00 10.81 184 LEU A O 1
ATOM 1481 N N . HIS A 1 184 ? 8.042 -9.293 4.585 1.00 9.61 185 HIS A N 1
ATOM 1482 C CA . HIS A 1 184 ? 9.131 -9.507 5.550 1.00 9.36 185 HIS A CA 1
ATOM 1483 C C . HIS A 1 184 ? 9.603 -10.966 5.565 1.00 9.52 185 HIS A C 1
ATOM 1484 O O . HIS A 1 184 ? 10.099 -11.468 6.569 1.00 10.13 185 HIS A O 1
ATOM 1491 N N . TYR A 1 185 ? 9.444 -11.630 4.419 1.00 10.64 186 TYR A N 1
ATOM 1492 C CA . TYR A 1 185 ? 9.828 -13.027 4.250 1.00 10.84 186 TYR A CA 1
ATOM 1493 C C . TYR A 1 185 ? 10.129 -13.234 2.768 1.00 10.91 186 TYR A C 1
ATOM 1494 O O . TYR A 1 185 ? 9.776 -12.424 1.914 1.00 11.61 186 TYR A O 1
ATOM 1503 N N . ASP A 1 186 ? 10.794 -14.344 2.483 1.00 10.93 187 ASP A N 1
ATOM 1504 C CA . ASP A 1 186 ? 11.168 -14.647 1.106 1.00 11.12 187 ASP A CA 1
ATOM 1505 C C . ASP A 1 186 ? 9.967 -15.052 0.260 1.00 11.85 187 ASP A C 1
ATOM 1506 O O . ASP A 1 186 ? 9.166 -15.877 0.703 1.00 13.28 187 ASP A O 1
ATOM 1511 N N . SER A 1 187 ? 9.874 -14.509 -0.953 1.00 12.46 188 SER A N 1
ATOM 1512 C CA . SER A 1 187 ? 8.880 -14.946 -1.926 1.00 12.41 188 SER A CA 1
ATOM 1513 C C . SER A 1 187 ? 9.432 -14.826 -3.339 1.00 11.90 188 SER A C 1
ATOM 1514 O O . SER A 1 187 ? 10.007 -13.808 -3.717 1.00 12.47 188 SER A O 1
ATOM 1517 N N . ARG A 1 188 ? 9.202 -15.867 -4.131 1.00 13.31 189 ARG A N 1
ATOM 1518 C CA A ARG A 1 188 ? 9.534 -15.863 -5.554 0.50 13.85 189 ARG A CA 1
ATOM 1519 C CA B ARG A 1 188 ? 9.557 -15.850 -5.549 0.50 13.98 189 ARG A CA 1
ATOM 1520 C C . ARG A 1 188 ? 8.784 -14.804 -6.345 1.00 14.05 189 ARG A C 1
ATOM 1521 O O . ARG A 1 188 ? 9.176 -14.440 -7.459 1.00 15.55 189 ARG A O 1
ATOM 1536 N N . GLU A 1 189 ? 7.679 -14.323 -5.797 1.00 13.87 190 GLU A N 1
ATOM 1537 C CA . GLU A 1 189 ? 6.929 -13.280 -6.470 1.00 14.29 190 GLU A CA 1
ATOM 1538 C C . GLU A 1 189 ? 7.554 -11.907 -6.335 1.00 14.46 190 GLU A C 1
ATOM 1539 O O . GLU A 1 189 ? 7.203 -10.999 -7.084 1.00 17.23 190 GLU A O 1
ATOM 1545 N N . THR A 1 190 ? 8.465 -11.741 -5.382 1.00 12.82 191 THR A N 1
ATOM 1546 C CA . THR A 1 190 ? 9.014 -10.420 -5.140 1.00 12.10 191 THR A CA 1
ATOM 1547 C C . THR A 1 190 ? 10.167 -10.141 -6.083 1.00 12.55 191 THR A C 1
ATOM 1548 O O . THR A 1 190 ? 11.168 -10.850 -6.058 1.00 12.51 191 THR A O 1
ATOM 1552 N N . ASN A 1 191 ? 10.034 -9.089 -6.881 1.00 13.19 192 ASN A N 1
ATOM 1553 C CA . ASN A 1 191 ? 11.116 -8.629 -7.736 1.00 13.57 192 ASN A CA 1
ATOM 1554 C C . ASN A 1 191 ? 10.986 -7.122 -7.911 1.00 13.31 192 ASN A C 1
ATOM 1555 O O . ASN A 1 191 ? 10.401 -6.641 -8.878 1.00 15.75 192 ASN A O 1
ATOM 1560 N N . VAL A 1 192 ? 11.514 -6.395 -6.932 1.00 12.95 193 VAL A N 1
ATOM 1561 C CA . VAL A 1 192 ? 11.461 -4.945 -6.916 1.00 12.93 193 VAL A CA 1
ATOM 1562 C C . VAL A 1 192 ? 12.859 -4.425 -6.632 1.00 12.09 193 VAL A C 1
ATOM 1563 O O . VAL A 1 192 ? 13.393 -4.622 -5.543 1.00 12.56 193 VAL A O 1
ATOM 1567 N N . VAL A 1 193 ? 13.451 -3.798 -7.640 1.00 12.50 194 VAL A N 1
ATOM 1568 C CA . VAL A 1 193 ? 14.781 -3.242 -7.534 1.00 12.18 194 VAL A CA 1
ATOM 1569 C C . VAL A 1 193 ? 14.641 -1.794 -7.090 1.00 11.72 194 VAL A C 1
ATOM 1570 O O . VAL A 1 193 ? 13.991 -0.988 -7.753 1.00 13.15 194 VAL A O 1
ATOM 1574 N N . LEU A 1 194 ? 15.239 -1.473 -5.953 1.00 11.18 195 LEU A N 1
ATOM 1575 C CA . LEU A 1 194 ? 15.055 -0.156 -5.384 1.00 11.13 195 LEU A CA 1
ATOM 1576 C C . LEU A 1 194 ? 15.723 0.927 -6.220 1.00 11.87 195 LEU A C 1
ATOM 1577 O O . LEU A 1 194 ? 16.783 0.722 -6.827 1.00 12.78 195 LEU A O 1
ATOM 1582 N N . LYS A 1 195 ? 15.073 2.085 -6.214 1.00 12.28 196 LYS A N 1
ATOM 1583 C CA . LYS A 1 195 ? 15.498 3.271 -6.937 1.00 12.54 196 LYS A CA 1
ATOM 1584 C C . LYS A 1 195 ? 15.460 4.449 -5.972 1.00 12.28 196 LYS A C 1
ATOM 1585 O O . LYS A 1 195 ? 14.580 4.509 -5.110 1.00 11.97 196 LYS A O 1
ATOM 1591 N N . PRO A 1 196 ? 16.370 5.423 -6.141 1.00 12.00 197 PRO A N 1
ATOM 1592 C CA . PRO A 1 196 ? 16.284 6.640 -5.336 1.00 12.11 197 PRO A CA 1
ATOM 1593 C C . PRO A 1 196 ? 14.920 7.302 -5.490 1.00 12.39 197 PRO A C 1
ATOM 1594 O O . PRO A 1 196 ? 14.356 7.371 -6.586 1.00 13.34 197 PRO A O 1
ATOM 1598 N N . GLY A 1 197 ? 14.388 7.774 -4.368 1.00 12.08 198 GLY A N 1
ATOM 1599 C CA . GLY A 1 197 ? 13.129 8.502 -4.354 1.00 12.26 198 GLY A CA 1
ATOM 1600 C C . GLY A 1 197 ? 11.907 7.653 -4.077 1.00 12.43 198 GLY A C 1
ATOM 1601 O O . GLY A 1 197 ? 10.809 8.170 -3.892 1.00 13.40 198 GLY A O 1
ATOM 1602 N N . MET A 1 198 ? 12.082 6.336 -4.023 1.00 12.21 199 MET A N 1
ATOM 1603 C CA . MET A 1 198 ? 11.006 5.483 -3.527 1.00 12.06 199 MET A CA 1
ATOM 1604 C C . MET A 1 198 ? 10.860 5.694 -2.023 1.00 12.06 199 MET A C 1
ATOM 1605 O O . MET A 1 198 ? 11.852 5.801 -1.303 1.00 11.80 199 MET A O 1
ATOM 1610 N N . THR A 1 199 ? 9.618 5.739 -1.560 1.00 11.81 200 THR A N 1
ATOM 1611 C CA . THR A 1 199 ? 9.316 5.846 -0.131 1.00 11.31 200 THR A CA 1
ATOM 1612 C C . THR A 1 199 ? 8.390 4.714 0.288 1.00 10.62 200 THR A C 1
ATOM 1613 O O . THR A 1 199 ? 7.360 4.454 -0.347 1.00 12.02 200 THR A O 1
ATOM 1617 N N . PHE A 1 200 ? 8.779 4.023 1.353 1.00 10.00 201 PHE A N 1
ATOM 1618 C CA . PHE A 1 200 ? 8.029 2.875 1.816 1.00 9.57 201 PHE A CA 1
ATOM 1619 C C . PHE A 1 200 ? 8.342 2.618 3.282 1.00 9.26 201 PHE A C 1
ATOM 1620 O O . PHE A 1 200 ? 9.254 3.214 3.864 1.00 9.69 201 PHE A O 1
ATOM 1628 N N . THR A 1 201 ? 7.544 1.737 3.866 1.00 9.13 202 THR A N 1
ATOM 1629 C CA . THR A 1 201 ? 7.739 1.314 5.251 1.00 8.83 202 THR A CA 1
ATOM 1630 C C . THR A 1 201 ? 8.316 -0.103 5.300 1.00 8.24 202 THR A C 1
ATOM 1631 O O . THR A 1 201 ? 8.160 -0.926 4.390 1.00 9.16 202 THR A O 1
ATOM 1635 N N . ILE A 1 202 ? 8.983 -0.365 6.420 1.00 8.45 203 ILE A N 1
ATOM 1636 C CA . ILE A 1 202 ? 9.386 -1.711 6.807 1.00 8.34 203 ILE A CA 1
ATOM 1637 C C . ILE A 1 202 ? 8.814 -1.883 8.221 1.00 8.07 203 ILE A C 1
ATOM 1638 O O . ILE A 1 202 ? 8.974 -0.996 9.066 1.00 8.09 203 ILE A O 1
ATOM 1643 N N . GLU A 1 203 ? 8.108 -2.992 8.452 1.00 8.32 204 GLU A N 1
ATOM 1644 C CA A GLU A 1 203 ? 7.309 -3.121 9.675 0.50 8.31 204 GLU A CA 1
ATOM 1645 C CA B GLU A 1 203 ? 7.268 -3.117 9.648 0.50 8.01 204 GLU A CA 1
ATOM 1646 C C . GLU A 1 203 ? 7.010 -4.581 10.028 1.00 7.99 204 GLU A C 1
ATOM 1647 O O . GLU A 1 203 ? 5.861 -5.015 10.103 1.00 8.69 204 GLU A O 1
ATOM 1658 N N . PRO A 1 204 ? 8.072 -5.358 10.281 1.00 8.04 205 PRO A N 1
ATOM 1659 C CA . PRO A 1 204 ? 7.876 -6.792 10.549 1.00 8.84 205 PRO A CA 1
ATOM 1660 C C . PRO A 1 204 ? 7.043 -7.024 11.812 1.00 8.45 205 PRO A C 1
ATOM 1661 O O . PRO A 1 204 ? 7.272 -6.379 12.836 1.00 8.31 205 PRO A O 1
ATOM 1665 N N . MET A 1 205 ? 6.112 -7.980 11.704 1.00 8.97 206 MET A N 1
ATOM 1666 C CA . MET A 1 205 ? 5.366 -8.517 12.834 1.00 8.76 206 MET A CA 1
ATOM 1667 C C . MET A 1 205 ? 5.930 -9.908 13.123 1.00 8.56 206 MET A C 1
ATOM 1668 O O . MET A 1 205 ? 5.957 -10.779 12.242 1.00 8.96 206 MET A O 1
ATOM 1673 N N . VAL A 1 206 ? 6.388 -10.071 14.362 1.00 8.50 207 VAL A N 1
ATOM 1674 C CA . VAL A 1 206 ? 7.151 -11.244 14.762 1.00 8.43 207 VAL A CA 1
ATOM 1675 C C . VAL A 1 206 ? 6.456 -11.886 15.962 1.00 8.17 207 VAL A C 1
ATOM 1676 O O . VAL A 1 206 ? 6.189 -11.229 16.971 1.00 8.75 207 VAL A O 1
ATOM 1680 N N . ASN A 1 207 ? 6.162 -13.184 15.827 1.00 9.22 208 ASN A N 1
ATOM 1681 C CA . ASN A 1 207 ? 5.538 -13.942 16.910 1.00 8.78 208 ASN A CA 1
ATOM 1682 C C . ASN A 1 207 ? 6.575 -14.774 17.649 1.00 9.23 208 ASN A C 1
ATOM 1683 O O . ASN A 1 207 ? 7.485 -15.341 17.049 1.00 9.83 208 ASN A O 1
ATOM 1688 N N . ALA A 1 208 ? 6.421 -14.882 18.965 1.00 9.34 209 ALA A N 1
ATOM 1689 C CA . ALA A 1 208 ? 7.313 -15.738 19.735 1.00 10.09 209 ALA A CA 1
ATOM 1690 C C . ALA A 1 208 ? 7.054 -17.217 19.417 1.00 10.85 209 ALA A C 1
ATOM 1691 O O . ALA A 1 208 ? 7.981 -18.038 19.452 1.00 13.06 209 ALA A O 1
ATOM 1693 N N . GLY A 1 209 ? 5.794 -17.539 19.132 1.00 11.34 210 GLY A N 1
ATOM 1694 C CA . GLY A 1 209 ? 5.385 -18.893 18.780 1.00 11.56 210 GLY A CA 1
ATOM 1695 C C . GLY A 1 209 ? 5.261 -19.040 17.278 1.00 12.11 210 GLY A C 1
ATOM 1696 O O . GLY A 1 209 ? 6.105 -18.577 16.500 1.00 12.86 210 GLY A O 1
ATOM 1697 N N . LYS A 1 210 ? 4.192 -19.696 16.858 1.00 12.07 211 LYS A N 1
ATOM 1698 C CA . LYS A 1 210 ? 3.977 -20.009 15.457 1.00 12.36 211 LYS A CA 1
ATOM 1699 C C . LYS A 1 210 ? 3.443 -18.802 14.691 1.00 11.94 211 LYS A C 1
ATOM 1700 O O . LYS A 1 210 ? 2.882 -17.857 15.270 1.00 11.73 211 LYS A O 1
ATOM 1706 N N . LYS A 1 211 ? 3.611 -18.860 13.371 1.00 11.88 212 LYS A N 1
ATOM 1707 C CA . LYS A 1 211 ? 3.308 -17.723 12.504 1.00 11.59 212 LYS A CA 1
ATOM 1708 C C . LYS A 1 211 ? 1.822 -17.447 12.331 1.00 11.59 212 LYS A C 1
ATOM 1709 O O . LYS A 1 211 ? 1.446 -16.335 11.967 1.00 11.68 212 LYS A O 1
ATOM 1715 N N . GLU A 1 212 ? 0.975 -18.447 12.557 1.00 11.64 213 GLU A N 1
ATOM 1716 C CA . GLU A 1 212 ? -0.433 -18.311 12.216 1.00 12.37 213 GLU A CA 1
ATOM 1717 C C . GLU A 1 212 ? -1.143 -17.301 13.112 1.00 11.32 213 GLU A C 1
ATOM 1718 O O . GLU A 1 212 ? -0.848 -17.171 14.303 1.00 11.44 213 GLU A O 1
ATOM 1724 N N . ILE A 1 213 ? -2.102 -16.609 12.515 1.00 11.28 214 ILE A N 1
ATOM 1725 C CA . ILE A 1 213 ? -2.859 -15.573 13.195 1.00 11.44 214 ILE A CA 1
ATOM 1726 C C . ILE A 1 213 ? -4.359 -15.817 13.030 1.00 11.81 214 ILE A C 1
ATOM 1727 O O . ILE A 1 213 ? -4.797 -16.673 12.250 1.00 13.06 214 ILE A O 1
ATOM 1732 N N . ARG A 1 214 ? -5.133 -15.046 13.786 1.00 11.79 215 ARG A N 1
ATOM 1733 C CA A ARG A 1 214 ? -6.579 -15.135 13.759 0.80 11.98 215 ARG A CA 1
ATOM 1734 C CA B ARG A 1 214 ? -6.595 -15.137 13.768 0.20 12.31 215 ARG A CA 1
ATOM 1735 C C . ARG A 1 214 ? -7.168 -13.737 13.929 1.00 11.88 215 ARG A C 1
ATOM 1736 O O . ARG A 1 214 ? -6.687 -12.980 14.757 1.00 12.76 215 ARG A O 1
ATOM 1751 N N . THR A 1 215 ? -8.203 -13.398 13.161 1.00 12.38 216 THR A N 1
ATOM 1752 C CA . THR A 1 215 ? -8.900 -12.129 13.360 1.00 12.95 216 THR A CA 1
ATOM 1753 C C . THR A 1 215 ? -10.109 -12.376 14.253 1.00 12.35 216 THR A C 1
ATOM 1754 O O . THR A 1 215 ? -10.845 -13.355 14.087 1.00 13.95 216 THR A O 1
ATOM 1758 N N . MET A 1 216 ? -10.290 -11.487 15.213 1.00 12.35 217 MET A N 1
ATOM 1759 C CA . MET A 1 216 ? -11.383 -11.591 16.159 1.00 12.53 217 MET A CA 1
ATOM 1760 C C . MET A 1 216 ? -12.711 -11.217 15.523 1.00 12.63 217 MET A C 1
ATOM 1761 O O . MET A 1 216 ? -12.761 -10.657 14.427 1.00 13.40 217 MET A O 1
ATOM 1766 N N . LYS A 1 217 ? -13.793 -11.489 16.245 1.00 13.22 218 LYS A N 1
ATOM 1767 C CA A LYS A 1 217 ? -15.121 -11.245 15.698 0.80 13.60 218 LYS A CA 1
ATOM 1768 C CA B LYS A 1 217 ? -15.134 -11.248 15.726 0.10 13.23 218 LYS A CA 1
ATOM 1769 C CA C LYS A 1 217 ? -15.158 -11.246 15.781 0.10 13.82 218 LYS A CA 1
ATOM 1770 C C . LYS A 1 217 ? -15.454 -9.766 15.552 1.00 14.13 218 LYS A C 1
ATOM 1771 O O . LYS A 1 217 ? -16.410 -9.424 14.858 1.00 15.40 218 LYS A O 1
ATOM 1787 N N . ASP A 1 218 ? -14.660 -8.891 16.164 1.00 14.00 219 ASP A N 1
ATOM 1788 C CA . ASP A 1 218 ? -14.832 -7.454 15.959 1.00 15.01 219 ASP A CA 1
ATOM 1789 C C . ASP A 1 218 ? -14.416 -7.012 14.551 1.00 16.03 219 ASP A C 1
ATOM 1790 O O . ASP A 1 218 ? -14.668 -5.871 14.142 1.00 18.41 219 ASP A O 1
ATOM 1795 N N . GLY A 1 219 ? -13.801 -7.925 13.807 1.00 16.19 220 GLY A N 1
ATOM 1796 C CA . GLY A 1 219 ? -13.389 -7.673 12.436 1.00 16.51 220 GLY A CA 1
ATOM 1797 C C . GLY A 1 219 ? -12.174 -6.773 12.321 1.00 15.71 220 GLY A C 1
ATOM 1798 O O . GLY A 1 219 ? -11.846 -6.346 11.214 1.00 18.82 220 GLY A O 1
ATOM 1799 N N . TRP A 1 220 ? -11.516 -6.473 13.441 1.00 14.04 221 TRP A N 1
ATOM 1800 C CA . TRP A 1 220 ? -10.316 -5.639 13.440 1.00 12.83 221 TRP A CA 1
ATOM 1801 C C . TRP A 1 220 ? -9.135 -6.334 14.115 1.00 12.14 221 TRP A C 1
ATOM 1802 O O . TRP A 1 220 ? -8.047 -6.408 13.558 1.00 12.55 221 TRP A O 1
ATOM 1813 N N . THR A 1 221 ? -9.344 -6.800 15.339 1.00 11.68 222 THR A N 1
ATOM 1814 C CA . THR A 1 221 ? -8.248 -7.214 16.208 1.00 11.37 222 THR A CA 1
ATOM 1815 C C . THR A 1 221 ? -7.647 -8.527 15.705 1.00 10.49 222 THR A C 1
ATOM 1816 O O . THR A 1 221 ? -8.377 -9.501 15.500 1.00 12.88 222 THR A O 1
ATOM 1820 N N . VAL A 1 222 ? -6.331 -8.563 15.518 1.00 10.29 223 VAL A N 1
ATOM 1821 C CA . VAL A 1 222 ? -5.656 -9.772 15.061 1.00 10.40 223 VAL A CA 1
ATOM 1822 C C . VAL A 1 222 ? -4.824 -10.323 16.205 1.00 9.62 223 VAL A C 1
ATOM 1823 O O . VAL A 1 222 ? -4.112 -9.548 16.844 1.00 10.21 223 VAL A O 1
ATOM 1827 N N . LYS A 1 223 ? -4.918 -11.627 16.480 1.00 10.10 224 LYS A N 1
ATOM 1828 C CA . LYS A 1 223 ? -4.143 -12.271 17.539 1.00 9.81 224 LYS A CA 1
ATOM 1829 C C . LYS A 1 223 ? -3.345 -13.436 16.979 1.00 9.72 224 LYS A C 1
ATOM 1830 O O . LYS A 1 223 ? -3.671 -13.996 15.924 1.00 10.78 224 LYS A O 1
ATOM 1836 N N . THR A 1 224 ? -2.320 -13.846 17.715 1.00 9.60 225 THR A N 1
ATOM 1837 C CA . THR A 1 224 ? -1.633 -15.082 17.372 1.00 9.96 225 THR A CA 1
ATOM 1838 C C . THR A 1 224 ? -2.590 -16.261 17.603 1.00 10.39 225 THR A C 1
ATOM 1839 O O . THR A 1 224 ? -3.351 -16.294 18.579 1.00 11.13 225 THR A O 1
ATOM 1843 N N . LYS A 1 225 ? -2.571 -17.228 16.693 1.00 11.25 226 LYS A N 1
ATOM 1844 C CA A LYS A 1 225 ? -3.441 -18.391 16.840 0.80 11.78 226 LYS A CA 1
ATOM 1845 C CA B LYS A 1 225 ? -3.414 -18.414 16.822 0.20 11.69 226 LYS A CA 1
ATOM 1846 C C . LYS A 1 225 ? -3.100 -19.166 18.112 1.00 12.29 226 LYS A C 1
ATOM 1847 O O . LYS A 1 225 ? -3.999 -19.696 18.775 1.00 13.95 226 LYS A O 1
ATOM 1858 N N . ASP A 1 226 ? -1.817 -19.233 18.453 1.00 11.85 227 ASP A N 1
ATOM 1859 C CA . ASP A 1 226 ? -1.356 -19.945 19.633 1.00 11.96 227 ASP A CA 1
ATOM 1860 C C . ASP A 1 226 ? -1.292 -19.116 20.916 1.00 12.04 227 ASP A C 1
ATOM 1861 O O . ASP A 1 226 ? -0.868 -19.632 21.946 1.00 13.25 227 ASP A O 1
ATOM 1866 N N . ARG A 1 227 ? -1.708 -17.852 20.836 1.00 11.23 228 ARG A N 1
ATOM 1867 C CA A ARG A 1 227 ? -1.691 -16.924 21.966 0.50 11.87 228 ARG A CA 1
ATOM 1868 C CA B ARG A 1 227 ? -1.696 -16.930 21.971 0.50 11.96 228 ARG A CA 1
ATOM 1869 C C . ARG A 1 227 ? -0.289 -16.631 22.496 1.00 11.47 228 ARG A C 1
ATOM 1870 O O . ARG A 1 227 ? -0.124 -16.136 23.608 1.00 12.57 228 ARG A O 1
ATOM 1885 N N . SER A 1 228 ? 0.723 -16.883 21.666 1.00 10.47 229 SER A N 1
ATOM 1886 C CA . SER A 1 228 ? 2.073 -16.411 21.970 1.00 10.81 229 SER A CA 1
ATOM 1887 C C . SER A 1 228 ? 2.146 -14.886 21.813 1.00 9.49 229 SER A C 1
ATOM 1888 O O . SER A 1 228 ? 1.313 -14.254 21.160 1.00 9.81 229 SER A O 1
ATOM 1891 N N . LEU A 1 229 ? 3.169 -14.284 22.399 1.00 9.24 230 LEU A N 1
ATOM 1892 C CA . LEU A 1 229 ? 3.394 -12.844 22.235 1.00 8.95 230 LEU A CA 1
ATOM 1893 C C . LEU A 1 229 ? 3.739 -12.518 20.785 1.00 8.49 230 LEU A C 1
ATOM 1894 O O . LEU A 1 229 ? 4.316 -13.319 20.051 1.00 9.17 230 LEU A O 1
ATOM 1899 N N . SER A 1 230 ? 3.424 -11.290 20.381 1.00 8.33 231 SER A N 1
ATOM 1900 C CA . SER A 1 230 ? 3.768 -10.787 19.048 1.00 8.29 231 SER A CA 1
ATOM 1901 C C . SER A 1 230 ? 4.224 -9.332 19.179 1.00 7.89 231 SER A C 1
ATOM 1902 O O . SER A 1 230 ? 3.635 -8.573 19.963 1.00 8.87 231 SER A O 1
ATOM 1905 N N . ALA A 1 231 ? 5.247 -8.957 18.416 1.00 7.78 232 ALA A N 1
ATOM 1906 C CA . ALA A 1 231 ? 5.795 -7.597 18.462 1.00 7.60 232 ALA A CA 1
ATOM 1907 C C . ALA A 1 231 ? 6.020 -7.077 17.051 1.00 7.27 232 ALA A C 1
ATOM 1908 O O . ALA A 1 231 ? 6.206 -7.829 16.093 1.00 7.94 232 ALA A O 1
ATOM 1910 N N . GLN A 1 232 ? 6.059 -5.744 16.950 1.00 7.48 233 GLN A N 1
ATOM 1911 C CA . GLN A 1 232 ? 6.233 -5.050 15.692 1.00 7.42 233 GLN A CA 1
ATOM 1912 C C . GLN A 1 232 ? 6.954 -3.728 15.953 1.00 7.10 233 GLN A C 1
ATOM 1913 O O . GLN A 1 232 ? 6.698 -3.059 16.953 1.00 7.42 233 GLN A O 1
ATOM 1919 N N . TYR A 1 233 ? 7.841 -3.349 15.020 1.00 7.64 234 TYR A N 1
ATOM 1920 C CA . TYR A 1 233 ? 8.351 -1.976 14.922 1.00 7.36 234 TYR A CA 1
ATOM 1921 C C . TYR A 1 233 ? 8.265 -1.571 13.456 1.00 7.26 234 TYR A C 1
ATOM 1922 O O . TYR A 1 233 ? 8.391 -2.411 12.575 1.00 8.13 234 TYR A O 1
ATOM 1931 N N . GLU A 1 234 ? 8.112 -0.265 13.220 1.00 7.53 235 GLU A N 1
ATOM 1932 C CA A GLU A 1 234 ? 7.932 0.262 11.861 0.50 7.39 235 GLU A CA 1
ATOM 1933 C CA B GLU A 1 234 ? 7.900 0.265 11.874 0.50 7.88 235 GLU A CA 1
ATOM 1934 C C . GLU A 1 234 ? 8.636 1.601 11.710 1.00 7.70 235 GLU A C 1
ATOM 1935 O O . GLU A 1 234 ? 8.569 2.460 12.597 1.00 8.07 235 GLU A O 1
ATOM 1946 N N . HIS A 1 235 ? 9.288 1.769 10.557 1.00 8.21 236 HIS A N 1
ATOM 1947 C CA . HIS A 1 235 ? 9.783 3.084 10.131 1.00 8.22 236 HIS A CA 1
ATOM 1948 C C . HIS A 1 235 ? 9.374 3.319 8.680 1.00 8.21 236 HIS A C 1
ATOM 1949 O O . HIS A 1 235 ? 9.240 2.383 7.889 1.00 8.79 236 HIS A O 1
ATOM 1956 N N . THR A 1 236 ? 9.202 4.597 8.347 1.00 8.99 237 THR A N 1
ATOM 1957 C CA . THR A 1 236 ? 9.084 5.070 6.962 1.00 9.19 237 THR A CA 1
ATOM 1958 C C . THR A 1 236 ? 10.442 5.576 6.497 1.00 9.21 237 THR A C 1
ATOM 1959 O O . THR A 1 236 ? 11.127 6.289 7.230 1.00 10.29 237 THR A O 1
ATOM 1963 N N . ILE A 1 237 ? 10.809 5.195 5.272 1.00 9.45 238 ILE A N 1
ATOM 1964 C CA . ILE A 1 237 ? 12.099 5.579 4.713 1.00 10.04 238 ILE A CA 1
ATOM 1965 C C . ILE A 1 237 ? 11.954 6.127 3.297 1.00 10.16 238 ILE A C 1
ATOM 1966 O O . ILE A 1 237 ? 10.961 5.883 2.610 1.00 10.65 238 ILE A O 1
ATOM 1971 N N . VAL A 1 238 ? 13.002 6.831 2.873 1.00 10.21 239 VAL A N 1
ATOM 1972 C CA . VAL A 1 238 ? 13.219 7.170 1.468 1.00 10.39 239 VAL A CA 1
ATOM 1973 C C . VAL A 1 238 ? 14.538 6.551 1.021 1.00 10.61 239 VAL A C 1
ATOM 1974 O O . VAL A 1 238 ? 15.544 6.583 1.738 1.00 11.06 239 VAL A O 1
ATOM 1978 N N . VAL A 1 239 ? 14.527 5.955 -0.164 1.00 10.56 240 VAL A N 1
ATOM 1979 C CA . VAL A 1 239 ? 15.764 5.473 -0.769 1.00 10.84 240 VAL A CA 1
ATOM 1980 C C . VAL A 1 239 ? 16.532 6.677 -1.301 1.00 11.27 240 VAL A C 1
ATOM 1981 O O . VAL A 1 239 ? 15.973 7.534 -1.986 1.00 11.73 240 VAL A O 1
ATOM 1985 N N . THR A 1 240 ? 17.816 6.750 -0.976 1.00 11.65 241 THR A N 1
ATOM 1986 C CA . THR A 1 240 ? 18.682 7.826 -1.440 1.00 12.21 241 THR A CA 1
ATOM 1987 C C . THR A 1 240 ? 19.671 7.293 -2.470 1.00 12.80 241 THR A C 1
ATOM 1988 O O . THR A 1 240 ? 19.683 6.108 -2.798 1.00 14.49 241 THR A O 1
ATOM 1992 N N . ASP A 1 241 ? 20.519 8.160 -3.006 1.00 13.91 242 ASP A N 1
ATOM 1993 C CA . ASP A 1 241 ? 21.437 7.701 -4.037 1.00 14.92 242 ASP A CA 1
ATOM 1994 C C . ASP A 1 241 ? 22.426 6.665 -3.518 1.00 15.99 242 ASP A C 1
ATOM 1995 O O . ASP A 1 241 ? 22.932 5.859 -4.295 1.00 18.17 242 ASP A O 1
ATOM 2000 N N . ASN A 1 242 ? 22.710 6.656 -2.225 1.00 15.94 243 ASN A N 1
ATOM 2001 C CA . ASN A 1 242 ? 23.666 5.673 -1.734 1.00 16.23 243 ASN A CA 1
ATOM 2002 C C . ASN A 1 242 ? 23.237 4.937 -0.491 1.00 14.10 243 ASN A C 1
ATOM 2003 O O . ASN A 1 242 ? 24.055 4.364 0.218 1.00 14.67 243 ASN A O 1
ATOM 2008 N N . GLY A 1 243 ? 21.945 4.932 -0.231 1.00 12.82 244 GLY A N 1
ATOM 2009 C CA . GLY A 1 243 ? 21.451 4.192 0.908 1.00 11.76 244 GLY A CA 1
ATOM 2010 C C . GLY A 1 243 ? 20.014 4.547 1.169 1.00 11.27 244 GLY A C 1
ATOM 2011 O O . GLY A 1 243 ? 19.169 4.462 0.275 1.00 11.20 244 GLY A O 1
ATOM 2012 N N . CYS A 1 244 ? 19.729 4.944 2.401 1.00 11.17 245 CYS A N 1
ATOM 2013 C CA . CYS A 1 244 ? 18.393 5.414 2.731 1.00 11.77 245 CYS A CA 1
ATOM 2014 C C . CYS A 1 244 ? 18.470 6.475 3.803 1.00 11.75 245 CYS A C 1
ATOM 2015 O O . CYS A 1 244 ? 19.503 6.722 4.427 1.00 12.57 245 CYS A O 1
ATOM 2018 N N . GLU A 1 245 ? 17.320 7.111 3.984 1.00 11.26 246 GLU A N 1
ATOM 2019 C CA . GLU A 1 245 ? 17.118 8.060 5.046 1.00 10.90 246 GLU A CA 1
ATOM 2020 C C . GLU A 1 245 ? 15.841 7.664 5.767 1.00 10.77 246 GLU A C 1
ATOM 2021 O O . GLU A 1 245 ? 14.798 7.469 5.145 1.00 11.35 246 GLU A O 1
ATOM 2027 N N . ILE A 1 246 ? 15.938 7.536 7.089 1.00 10.50 247 ILE A N 1
ATOM 2028 C CA . ILE A 1 246 ? 14.801 7.155 7.914 1.00 10.18 247 ILE A CA 1
ATOM 2029 C C . ILE A 1 246 ? 14.070 8.459 8.250 1.00 10.91 247 ILE A C 1
ATOM 2030 O O . ILE A 1 246 ? 14.699 9.432 8.687 1.00 12.78 247 ILE A O 1
ATOM 2035 N N . LEU A 1 247 ? 12.769 8.490 7.978 1.00 9.89 248 LEU A N 1
ATOM 2036 C CA . LEU A 1 247 ? 11.966 9.703 8.119 1.00 9.82 248 LEU A CA 1
ATOM 2037 C C . LEU A 1 247 ? 11.240 9.786 9.464 1.00 10.02 248 LEU A C 1
ATOM 2038 O O . LEU A 1 247 ? 10.727 10.846 9.824 1.00 11.42 248 LEU A O 1
ATOM 2043 N N . THR A 1 248 ? 11.201 8.678 10.200 1.00 9.77 249 THR A N 1
ATOM 2044 C CA . THR A 1 248 ? 10.458 8.570 11.446 1.00 9.26 249 THR A CA 1
ATOM 2045 C C . THR A 1 248 ? 11.365 8.244 12.630 1.00 9.11 249 THR A C 1
ATOM 2046 O O . THR A 1 248 ? 10.916 7.653 13.608 1.00 8.93 249 THR A O 1
ATOM 2050 N N . LEU A 1 249 ? 12.634 8.633 12.566 1.00 10.09 250 LEU A N 1
ATOM 2051 C CA . LEU A 1 249 ? 13.547 8.323 13.653 1.00 10.44 250 LEU A CA 1
ATOM 2052 C C . LEU A 1 249 ? 13.187 9.059 14.946 1.00 10.56 250 LEU A C 1
ATOM 2053 O O . LEU A 1 249 ? 12.826 10.242 14.916 1.00 11.43 250 LEU A O 1
ATOM 2058 N N . ARG A 1 250 ? 13.331 8.368 16.073 1.00 10.21 251 ARG A N 1
ATOM 2059 C CA . ARG A 1 250 ? 13.170 8.948 17.396 1.00 9.95 251 ARG A CA 1
ATOM 2060 C C . ARG A 1 250 ? 14.517 9.069 18.088 1.00 10.11 251 ARG A C 1
ATOM 2061 O O . ARG A 1 250 ? 15.476 8.384 17.720 1.00 10.38 251 ARG A O 1
ATOM 2069 N N . LYS A 1 251 ? 14.568 9.876 19.141 1.00 10.94 252 LYS A N 1
ATOM 2070 C CA . LYS A 1 251 ? 15.786 9.948 19.939 1.00 12.25 252 LYS A CA 1
ATOM 2071 C C . LYS A 1 251 ? 16.193 8.585 20.495 1.00 11.50 252 LYS A C 1
ATOM 2072 O O . LYS A 1 251 ? 17.386 8.337 20.642 1.00 13.79 252 LYS A O 1
ATOM 2078 N N . ASP A 1 252 ? 15.236 7.705 20.801 1.00 10.78 253 ASP A N 1
ATOM 2079 C CA A ASP A 1 252 ? 15.562 6.395 21.381 0.70 10.87 253 ASP A CA 1
ATOM 2080 C CA B ASP A 1 252 ? 15.628 6.425 21.384 0.30 10.48 253 ASP A CA 1
ATOM 2081 C C . ASP A 1 252 ? 15.990 5.359 20.344 1.00 10.20 253 ASP A C 1
ATOM 2082 O O . ASP A 1 252 ? 16.446 4.289 20.717 1.00 11.37 253 ASP A O 1
ATOM 2091 N N . ASP A 1 253 ? 15.845 5.655 19.049 1.00 9.76 254 ASP A N 1
ATOM 2092 C CA . ASP A 1 253 ? 16.429 4.764 18.043 1.00 9.23 254 ASP A CA 1
ATOM 2093 C C . ASP A 1 253 ? 17.955 4.804 18.204 1.00 9.99 254 ASP A C 1
ATOM 2094 O O . ASP A 1 253 ? 18.529 5.809 18.634 1.00 11.67 254 ASP A O 1
ATOM 2099 N N . THR A 1 254 ? 18.595 3.698 17.817 1.00 9.66 255 THR A N 1
ATOM 2100 C CA . THR A 1 254 ? 20.048 3.538 17.934 1.00 10.81 255 THR A CA 1
ATOM 2101 C C . THR A 1 254 ? 20.701 3.193 16.600 1.00 11.43 255 THR A C 1
ATOM 2102 O O . THR A 1 254 ? 21.767 2.588 16.559 1.00 13.84 255 THR A O 1
ATOM 2106 N N . ILE A 1 255 ? 20.046 3.591 15.520 1.00 12.04 256 ILE A N 1
ATOM 2107 C CA . ILE A 1 255 ? 20.567 3.518 14.156 1.00 11.64 256 ILE A CA 1
ATOM 2108 C C . ILE A 1 255 ? 20.577 4.955 13.624 1.00 11.61 256 ILE A C 1
ATOM 2109 O O . ILE A 1 255 ? 19.683 5.732 13.975 1.00 11.77 256 ILE A O 1
ATOM 2114 N N . PRO A 1 256 ? 21.589 5.332 12.820 1.00 12.56 257 PRO A N 1
ATOM 2115 C CA . PRO A 1 256 ? 21.571 6.688 12.269 1.00 13.16 257 PRO A CA 1
ATOM 2116 C C . PRO A 1 256 ? 20.423 6.943 11.304 1.00 11.75 257 PRO A C 1
ATOM 2117 O O . PRO A 1 256 ? 19.973 6.038 10.611 1.00 12.54 257 PRO A O 1
ATOM 2121 N N . 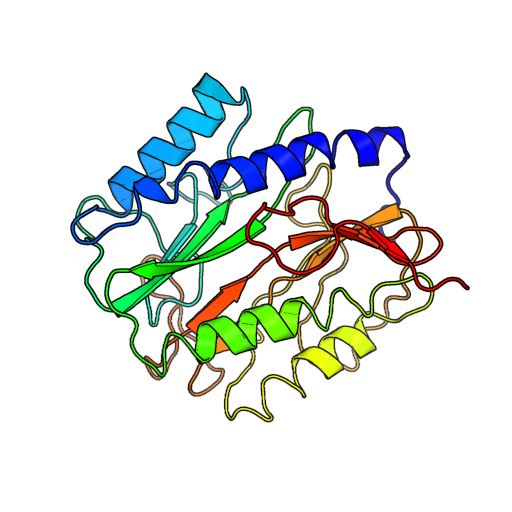ALA A 1 257 ? 19.964 8.190 11.240 1.00 12.09 258 ALA A N 1
ATOM 2122 C CA . ALA A 1 257 ? 18.907 8.567 10.298 1.00 13.16 258 ALA A CA 1
ATOM 2123 C C . ALA A 1 257 ? 19.336 8.405 8.843 1.00 12.70 258 ALA A C 1
ATOM 2124 O O . ALA A 1 257 ? 18.569 7.974 7.993 1.00 15.07 258 ALA A O 1
ATOM 2126 N N . ILE A 1 258 ? 20.563 8.782 8.536 1.00 11.90 259 ILE A N 1
ATOM 2127 C CA . ILE A 1 258 ? 21.054 8.682 7.173 1.00 12.72 259 ILE A CA 1
ATOM 2128 C C . ILE A 1 258 ? 22.049 7.544 7.128 1.00 12.66 259 ILE A C 1
ATOM 2129 O O . ILE A 1 258 ? 23.035 7.550 7.861 1.00 14.92 259 ILE A O 1
ATOM 2134 N N . ILE A 1 259 ? 21.773 6.561 6.280 1.00 11.58 260 ILE A N 1
ATOM 2135 C CA . ILE A 1 259 ? 22.661 5.426 6.106 1.00 11.90 260 ILE A CA 1
ATOM 2136 C C . ILE A 1 259 ? 23.246 5.495 4.707 1.00 12.75 260 ILE A C 1
ATOM 2137 O O . ILE A 1 259 ? 22.512 5.470 3.722 1.00 14.09 260 ILE A O 1
ATOM 2142 N N . SER A 1 260 ? 24.569 5.614 4.636 1.00 13.48 261 SER A N 1
ATOM 2143 C CA . SER A 1 260 ? 25.272 5.706 3.362 0.80 12.04 261 SER A CA 1
ATOM 2144 C C . SER A 1 260 ? 26.167 4.500 3.186 1.00 12.21 261 SER A C 1
ATOM 2145 O O . SER A 1 260 ? 26.848 4.088 4.124 1.00 14.88 261 SER A O 1
ATOM 2148 N N . HIS A 1 261 ? 26.189 3.952 1.977 1.00 11.72 262 HIS A N 1
ATOM 2149 C CA . HIS A 1 261 ? 27.072 2.834 1.678 1.00 11.92 262 HIS A CA 1
ATOM 2150 C C . HIS A 1 261 ? 28.259 3.199 0.804 1.00 12.71 262 HIS A C 1
ATOM 2151 O O . HIS A 1 261 ? 28.951 2.321 0.292 1.00 14.81 262 HIS A O 1
ATOM 2158 N N . ASP A 1 262 ? 28.516 4.495 0.662 1.00 12.70 263 ASP A N 1
ATOM 2159 C CA . ASP A 1 262 ? 29.645 4.969 -0.121 1.00 13.58 263 ASP A CA 1
ATOM 2160 C C . ASP A 1 262 ? 30.923 5.002 0.719 1.00 13.27 263 ASP A C 1
ATOM 2161 O O . ASP A 1 262 ? 30.905 5.091 1.949 1.00 15.59 263 ASP A O 1
ATOM 2166 N N . GLU A 1 263 ? 32.047 4.950 0.013 1.00 13.89 264 GLU A N 1
ATOM 2167 C CA . GLU A 1 263 ? 33.364 5.178 0.603 1.00 13.33 264 GLU A CA 1
ATOM 2168 C C . GLU A 1 263 ? 33.719 6.658 0.751 1.00 14.48 264 GLU A C 1
ATOM 2169 O O . GLU A 1 263 ? 34.688 6.970 1.464 1.00 14.99 264 GLU A O 1
#

Secondary structure (DSSP, 8-state):
------HHHHHHHHHHHHHHHHHHHHHGGG-STT-BHHHHHHHHHHIIIIIS--EESSTTGGG--SSSEEEETTEEE-PPP-TT-B--TT-EEEEEEEEEETTEEEEEEEEEE-SSPPHHHHHHHHHHHHHHHHHHHH-STT-BHHHHHHHHHHHHHHTT-EE-SS--EEE-SSSSSEEEEE-SS--TT---B--TT-EEEE--EEESS-S-EEE-TTSS-EEETT---EEE-BEEEEEETTEEEESS--TT--S-SEEE---

Radius of gyration: 17.22 Å; Cα contacts (8 Å, |Δi|>4): 712; chains: 1; bounding box: 48×41×47 Å

Nearest PDB structures (foldseek):
  4a6v-assembly1_A  TM=1.002E+00  e=5.689E-58  Escherichia coli BL21(DE3)
  6j0a-assembly1_P  TM=9.861E-01  e=5.342E-52  Escherichia coli K-12
  9f1d-assembly1_EA  TM=9.759E-01  e=1.051E-35  Homo sapiens
  4u6w-assembly1_A  TM=9.753E-01  e=8.590E-34  Homo sapiens
  1o0x-assembly1_A  TM=9.738E-01  e=5.573E-33  Thermotoga maritima

Sequence (263 aa):
AISIKTPEDIEKMMRVAGRLAAEVLEEMIEPYVKPGVSTGELDRICNDYIVNEQHAVVSACLGYHGYPKSVCISINEVVCHGIPDDAKLLKDDGDIVNIDVTVVIKDGFHGDTSKMFIVGKPTIMGEERLCRITQESLYLLALRRMVKPGIINLREIGAAIQKKFVEAEEGFSVVREYYCCGHGIGRGFHEEPQVLHYDSRRETNVVLKPGMTFTIEEPMVNAGKKEIRRTMKKKDGWTVKTKKDRRSLSAQYEEHTIVVTDNGCEILTLRKDDDTIPAIISHDE

InterPro domains:
  IPR000994 Peptidase M24 [PF00557] (12-242)
  IPR001714 Peptidase M24, methionine aminopeptidase [PR00599] (69-82)
  IPR001714 Peptidase M24, methionine aminopeptidase [PR00599] (92-108)
  IPR001714 Peptidase M24, methionine aminopeptidase [PR00599] (162-174)
  IPR001714 Peptidase M24, methionine aminopeptidase [PR00599] (193-205)
  IPR002467 Peptidase M24A, methionine aminopeptidase, subfamily 1 [MF_01974] (3-251)
  IPR002467 Peptidase M24A, methionine aminopeptidase, subfamily 1 [PS00680] (168-186)
  IPR002467 Peptidase M24A, methionine aminopeptidase, subfamily 1 [TIGR00500] (3-250)
  IPR002467 Peptidase M24A, methionine aminopeptidase, subfamily 1 [cd01086] (11-250)
  IPR036005 Creatinase/aminopeptidase-like [G3DSA:3.90.230.10] (2-263)
  IPR036005 Creatinase/aminopeptidase-like [SSF55920] (3-255)

GO terms:
  GO:0004239 initiator methionyl aminopeptidase activity (F, EXP)
  GO:0070006 metalloaminopeptidase activity (F, IDA)
  GO:0008198 ferrous iron binding (F, IDA)
  GO:0005829 cytosol (C, IDA)
  GO:0004239 initiator methionyl aminopeptidase activity (F, IDA)

Foldseek 3Di:
DFDFADPVLVVQLLLQLQLQLVLVVVLVVVQEFFAFLQVSQVVSQCCQCVPVVWAAPQPCVVYQHTRKAKAKWQFQTQHHGDRPHTDHAAIKIKIWTWIADPLWIHIKIAIDHYHDHDPLSVVQRVLQVVLQVQLQLQAAAFDFLLVSLQSSQVSQVVVVKGWAFPAFKAFTGSDRHDDDTRHNHHDPPTGDGDDFRTKIKGKTKMFNHDRDWDDDPVRGTIGHPVSTTIGITMWMWGHHNAGIATSNDDPPDDDDRDHGPDD

Organism: Escherichia coli (strain K12) (NCBI:txid83333)

Solvent-accessible surface area: 11657 Å² total; per-residue (Å²): 140,45,52,77,16,65,98,118,33,24,82,69,1,74,54,0,0,122,25,0,2,64,0,0,70,36,0,73,80,102,11,102,79,48,29,12,3,0,71,0,7,98,31,0,33,81,46,0,68,96,120,14,131,7,88,4,11,11,90,50,88,149,56,10,67,60,4,0,14,6,5,21,25,50,18,4,5,70,4,47,4,58,90,85,103,98,3,122,91,14,3,1,0,7,0,23,0,2,0,50,58,95,30,3,11,0,3,0,0,23,11,15,51,1,44,161,49,68,112,89,0,81,91,0,5,117,2,0,36,60,0,2,9,34,0,0,121,50,0,90,40,52,22,26,4,86,89,1,1,14,27,0,29,142,59,0,79,88,74,57,15,15,0,1,69,110,51,39,0,11,0,0,0,152,26,29,94,47,115,9,121,1,30,2,35,59,20,219,166,20,118,30,79,3,106,55,6,6,4,0,0,0,14,0,14,0,0,23,26,145,79,57,28,152,71,46,213,77,52,68,15,2,57,3,127,66,184,23,42,4,2,6,23,0,2,1,0,2,2,35,121,45,0,0,24,6,11,0,56,8,192,72,14,118,8,89,37,117,18,59,75,96,228